Protein AF-A0A2H0PGR4-F1 (afdb_monomer)

Structure (mmCIF, N/CA/C/O backbone):
data_AF-A0A2H0PGR4-F1
#
_entry.id   AF-A0A2H0PGR4-F1
#
loop_
_atom_site.group_PDB
_atom_site.id
_atom_site.type_symbol
_atom_site.label_atom_id
_atom_site.label_alt_id
_atom_site.label_comp_id
_atom_site.label_asym_i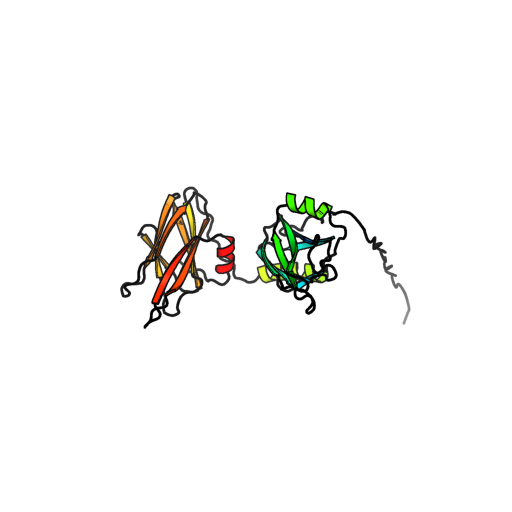d
_atom_site.label_entity_id
_atom_site.label_seq_id
_atom_site.pdbx_PDB_ins_code
_atom_site.Cartn_x
_atom_site.Cartn_y
_atom_site.Cartn_z
_atom_site.occupancy
_atom_site.B_iso_or_equiv
_atom_site.auth_seq_id
_atom_site.auth_comp_id
_atom_site.auth_asym_id
_atom_site.auth_atom_id
_atom_site.pdbx_PDB_model_num
ATOM 1 N N . MET A 1 1 ? -36.239 -48.715 -45.684 1.00 51.34 1 MET A N 1
ATOM 2 C CA . MET A 1 1 ? -35.123 -48.527 -46.642 1.00 51.34 1 MET A CA 1
ATOM 3 C C . MET A 1 1 ? -35.464 -47.393 -47.601 1.00 51.34 1 MET A C 1
ATOM 5 O O . MET A 1 1 ? -36.418 -47.550 -48.349 1.00 51.34 1 MET A O 1
ATOM 9 N N . LYS A 1 2 ? -34.740 -46.267 -47.496 1.00 42.44 2 LYS A N 1
ATOM 10 C CA . LYS A 1 2 ? -34.593 -45.096 -48.403 1.00 42.44 2 LYS A CA 1
ATOM 11 C C . LYS A 1 2 ? -33.856 -44.032 -47.545 1.00 42.44 2 LYS A C 1
ATOM 13 O O . LYS A 1 2 ? -34.367 -43.700 -46.487 1.00 42.44 2 LYS A O 1
ATOM 18 N N . SER A 1 3 ? -32.555 -43.760 -47.748 1.00 44.84 3 SER A N 1
ATOM 19 C CA . SER A 1 3 ? -32.015 -42.772 -48.715 1.00 44.84 3 SER A CA 1
ATOM 20 C C . SER A 1 3 ? -32.544 -41.363 -48.358 1.00 44.84 3 SER A C 1
ATOM 22 O O . SER A 1 3 ? -33.755 -41.206 -48.373 1.00 44.84 3 SER A O 1
ATOM 24 N N . GLN A 1 4 ? -31.798 -40.298 -48.024 1.00 52.00 4 GLN A N 1
ATOM 25 C CA . GLN A 1 4 ? -30.467 -39.857 -48.454 1.00 52.00 4 GLN A CA 1
ATOM 26 C C . GLN A 1 4 ? -30.113 -38.508 -47.733 1.00 52.00 4 GLN A C 1
ATOM 28 O O . GLN A 1 4 ? -31.023 -37.763 -47.396 1.00 52.00 4 GLN A O 1
ATOM 33 N N . ILE A 1 5 ? -28.862 -38.254 -47.307 1.00 48.78 5 ILE A N 1
ATOM 34 C CA . ILE A 1 5 ? -27.850 -37.357 -47.939 1.00 48.78 5 ILE A CA 1
ATOM 35 C C . ILE A 1 5 ? -27.949 -35.837 -47.608 1.00 48.78 5 ILE A C 1
ATOM 37 O O . ILE A 1 5 ? -28.905 -35.170 -47.977 1.00 48.78 5 ILE A O 1
ATOM 41 N N . ILE A 1 6 ? -26.843 -35.315 -47.030 1.00 51.34 6 ILE A N 1
ATOM 42 C CA . ILE A 1 6 ? -26.256 -33.949 -47.159 1.00 51.34 6 ILE A CA 1
ATOM 43 C C . ILE A 1 6 ? -27.014 -32.812 -46.418 1.00 51.34 6 ILE A C 1
ATOM 45 O O . ILE A 1 6 ? -28.193 -32.587 -46.635 1.00 51.34 6 ILE A O 1
ATOM 49 N N . ARG A 1 7 ? -26.397 -32.042 -45.501 1.00 53.53 7 ARG A N 1
ATOM 50 C CA . ARG A 1 7 ? -25.458 -30.931 -45.782 1.00 53.53 7 ARG A CA 1
ATOM 51 C C . ARG A 1 7 ? -24.475 -30.690 -44.625 1.00 53.53 7 ARG A C 1
ATOM 53 O O . ARG A 1 7 ? -24.849 -30.177 -43.577 1.00 53.53 7 ARG A O 1
ATOM 60 N N . PHE A 1 8 ? -23.200 -30.985 -44.877 1.00 50.41 8 PHE A N 1
ATOM 61 C CA . PHE A 1 8 ? -22.068 -30.350 -44.203 1.00 50.41 8 PHE A CA 1
ATOM 62 C C . PHE A 1 8 ? -22.097 -28.854 -44.541 1.00 50.41 8 PHE A C 1
ATOM 64 O O . PHE A 1 8 ? -21.802 -28.468 -45.672 1.00 50.41 8 PHE A O 1
ATOM 71 N N . VAL A 1 9 ? -22.483 -28.010 -43.585 1.00 55.72 9 VAL A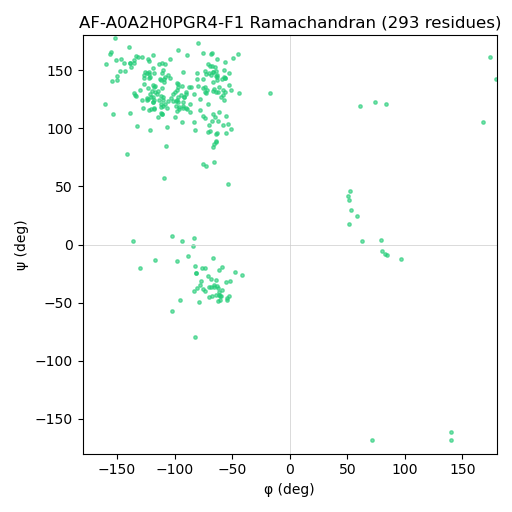 N 1
ATOM 72 C CA . VAL A 1 9 ? -22.293 -26.564 -43.707 1.00 55.72 9 VAL A CA 1
ATOM 73 C C . VAL A 1 9 ? -20.865 -26.259 -43.278 1.00 55.72 9 VAL A C 1
ATOM 75 O O . VAL A 1 9 ? -20.508 -26.316 -42.105 1.00 55.72 9 VAL A O 1
ATOM 78 N N . PHE A 1 10 ? -20.055 -25.987 -44.294 1.00 44.59 10 PHE A N 1
ATOM 79 C CA . PHE A 1 10 ? -18.746 -25.355 -44.240 1.00 44.59 10 PHE A CA 1
ATOM 80 C C . PHE A 1 10 ? -18.850 -24.052 -43.425 1.00 44.59 10 PHE A C 1
ATOM 82 O O . PHE A 1 10 ? -19.301 -23.028 -43.935 1.00 44.59 10 PHE A O 1
ATOM 89 N N . VAL A 1 11 ? -18.460 -24.071 -42.149 1.00 56.66 11 VAL A N 1
ATOM 90 C CA . VAL A 1 11 ? -18.204 -22.832 -41.406 1.00 56.66 11 VAL A CA 1
ATOM 91 C C . VAL A 1 11 ? -16.796 -22.397 -41.782 1.00 56.66 11 VAL A C 1
ATOM 93 O O . VAL A 1 11 ? -15.802 -22.945 -41.308 1.00 56.66 11 VAL A O 1
ATOM 96 N N . ALA A 1 12 ? -16.737 -21.461 -42.727 1.00 49.56 12 ALA A N 1
ATOM 97 C CA . ALA A 1 12 ? -15.523 -20.798 -43.157 1.00 49.56 12 ALA A CA 1
ATOM 98 C C . ALA A 1 12 ? -14.829 -20.171 -41.941 1.00 49.56 12 ALA A C 1
ATOM 100 O O . ALA A 1 12 ? -15.314 -19.211 -41.342 1.00 49.56 12 ALA A O 1
ATOM 101 N N . VAL A 1 13 ? -13.684 -20.746 -41.581 1.00 48.16 13 VAL A N 1
ATOM 102 C CA . VAL A 1 13 ? -12.736 -20.197 -40.617 1.00 48.16 13 VAL A CA 1
ATOM 103 C C . VAL A 1 13 ? -12.199 -18.898 -41.215 1.00 48.16 13 VAL A C 1
ATOM 105 O O . VAL A 1 13 ? -11.287 -18.905 -42.041 1.00 48.16 13 VAL A O 1
ATOM 108 N N . MET A 1 14 ? -12.808 -17.774 -40.832 1.00 48.38 14 MET A N 1
ATOM 109 C CA . MET A 1 14 ? -12.260 -16.440 -41.052 1.00 48.38 14 MET A CA 1
ATOM 110 C C . MET A 1 14 ? -10.987 -16.320 -40.207 1.00 48.38 14 MET A C 1
ATOM 112 O O . MET A 1 14 ? -11.001 -15.874 -39.061 1.00 48.38 14 MET A O 1
ATOM 116 N N . ALA A 1 15 ? -9.869 -16.764 -40.775 1.00 50.69 15 ALA A N 1
ATOM 117 C CA . ALA A 1 15 ? -8.542 -16.402 -40.315 1.00 50.69 15 ALA A CA 1
ATOM 118 C C . ALA A 1 15 ? -8.359 -14.901 -40.578 1.00 50.69 15 ALA A C 1
ATOM 120 O O . ALA A 1 15 ? -7.843 -14.488 -41.616 1.00 50.69 15 ALA A O 1
ATOM 121 N N . ALA A 1 16 ? -8.839 -14.075 -39.648 1.00 51.09 16 ALA A N 1
ATOM 122 C CA . ALA A 1 16 ? -8.458 -12.678 -39.564 1.00 51.09 16 ALA A CA 1
ATOM 123 C C . ALA A 1 16 ? -6.952 -12.641 -39.275 1.00 51.09 16 ALA A C 1
ATOM 125 O O . ALA A 1 16 ? -6.504 -12.804 -38.139 1.00 51.09 16 ALA A O 1
ATOM 126 N N . VAL A 1 17 ? -6.167 -12.498 -40.340 1.00 52.88 17 VAL A N 1
ATOM 127 C CA . VAL A 1 17 ? -4.745 -12.180 -40.284 1.00 52.88 17 VAL A CA 1
ATOM 128 C C . VAL A 1 17 ? -4.650 -10.785 -39.675 1.00 52.88 17 VAL A C 1
ATOM 130 O O . VAL A 1 17 ? -4.709 -9.788 -40.386 1.00 52.88 17 VAL A O 1
ATOM 133 N N . PHE A 1 18 ? -4.574 -10.699 -38.347 1.00 54.44 18 PHE A N 1
ATOM 134 C CA . PHE A 1 18 ? -4.186 -9.465 -37.676 1.00 54.44 18 PHE A CA 1
ATOM 135 C C . PHE A 1 18 ? -2.719 -9.211 -38.040 1.00 54.44 18 PHE A C 1
ATOM 137 O O . PHE A 1 18 ? -1.861 -10.005 -37.637 1.00 54.44 18 PHE A O 1
ATOM 144 N N . PRO A 1 19 ? -2.389 -8.162 -38.816 1.00 51.56 19 PRO A N 1
ATOM 145 C CA . PRO A 1 19 ? -1.000 -7.813 -39.037 1.00 51.56 19 PRO A CA 1
ATOM 146 C C . PRO A 1 19 ? -0.386 -7.475 -37.677 1.00 51.56 19 PRO A C 1
ATOM 148 O O . PRO A 1 19 ? -0.767 -6.499 -37.030 1.00 51.56 19 PRO A O 1
ATOM 151 N N . LEU A 1 20 ? 0.567 -8.301 -37.238 1.00 47.50 20 LEU A N 1
ATOM 152 C CA . LEU A 1 20 ? 1.501 -8.004 -36.154 1.00 47.50 20 LEU A CA 1
ATOM 153 C C . LEU A 1 20 ? 2.407 -6.859 -36.623 1.00 47.50 20 LEU A C 1
ATOM 155 O O . LEU A 1 20 ? 3.577 -7.046 -36.948 1.00 47.50 20 LEU A O 1
ATOM 159 N N . CYS A 1 21 ? 1.836 -5.661 -36.725 1.00 52.44 21 CYS A N 1
ATOM 160 C CA . CYS A 1 21 ? 2.585 -4.449 -36.973 1.00 52.44 21 CYS A CA 1
ATOM 161 C C . CYS A 1 21 ? 3.395 -4.197 -35.702 1.00 52.44 21 CYS A C 1
ATOM 163 O O . CYS A 1 21 ? 2.868 -3.705 -34.705 1.00 52.44 21 CYS A O 1
ATOM 165 N N . ALA A 1 22 ? 4.663 -4.614 -35.707 1.00 47.75 22 ALA A N 1
ATOM 166 C CA . ALA A 1 22 ? 5.615 -4.278 -34.663 1.00 47.75 22 ALA A CA 1
ATOM 167 C C . ALA A 1 22 ? 5.822 -2.758 -34.698 1.00 47.75 22 ALA A C 1
ATOM 169 O O . ALA A 1 22 ? 6.663 -2.238 -35.429 1.00 47.75 22 ALA A O 1
ATOM 170 N N . TYR A 1 23 ? 4.972 -2.041 -33.969 1.00 53.16 23 TYR A N 1
ATOM 171 C CA . TYR A 1 23 ? 4.973 -0.591 -33.912 1.00 53.16 23 TYR A CA 1
ATOM 172 C C . TYR A 1 23 ? 6.215 -0.157 -33.125 1.00 53.16 23 TYR A C 1
ATOM 174 O O . TYR A 1 23 ? 6.241 -0.177 -31.896 1.00 53.16 23 TYR A O 1
ATOM 182 N N . ALA A 1 24 ? 7.282 0.194 -33.841 1.00 53.62 24 ALA A N 1
ATOM 183 C CA . ALA A 1 24 ? 8.430 0.901 -33.285 1.00 53.62 24 ALA A CA 1
ATOM 184 C C . ALA A 1 24 ? 8.029 2.372 -33.082 1.00 53.62 24 ALA A C 1
ATOM 186 O O . ALA A 1 24 ? 8.419 3.248 -33.849 1.00 53.62 24 ALA A O 1
ATOM 187 N N . GLY A 1 25 ? 7.139 2.616 -32.120 1.00 60.78 25 GLY A N 1
ATOM 188 C CA . GLY A 1 25 ? 6.516 3.915 -31.895 1.00 60.78 25 GLY A CA 1
ATOM 189 C C . GLY A 1 25 ? 6.925 4.553 -30.579 1.00 60.78 25 GLY A C 1
ATOM 190 O O . GLY A 1 25 ? 7.281 3.876 -29.614 1.00 60.78 25 GLY A O 1
ATOM 191 N N . SER A 1 26 ? 6.826 5.879 -30.560 1.00 80.69 26 SER A N 1
ATOM 192 C CA . SER A 1 26 ? 6.678 6.687 -29.351 1.00 80.69 26 SER A CA 1
ATOM 193 C C . SER A 1 26 ? 5.636 6.096 -28.396 1.00 80.69 26 SER A C 1
ATOM 195 O O . SER A 1 26 ? 4.810 5.277 -28.798 1.00 80.69 26 SER A O 1
ATOM 197 N N . PHE A 1 27 ? 5.652 6.544 -27.140 1.00 93.38 27 PHE A N 1
ATOM 198 C CA . PHE A 1 27 ? 4.620 6.195 -26.167 1.00 93.38 27 PHE A CA 1
ATOM 199 C C . PHE A 1 27 ? 3.208 6.295 -26.765 1.00 93.38 27 PHE A C 1
ATOM 201 O O . PHE A 1 27 ? 2.850 7.294 -27.390 1.00 93.38 27 PHE A O 1
ATOM 208 N N . GLN A 1 28 ? 2.440 5.229 -26.570 1.00 92.25 28 GLN A N 1
ATOM 209 C CA . GLN A 1 28 ? 1.020 5.134 -26.873 1.00 92.25 28 GLN A CA 1
ATOM 210 C C . GLN A 1 28 ? 0.267 4.900 -25.573 1.00 92.25 28 GLN A C 1
ATOM 212 O O . GLN A 1 28 ? 0.624 3.998 -24.802 1.00 92.25 28 GLN A O 1
ATOM 217 N N . GLU A 1 29 ? -0.778 5.694 -25.373 1.00 93.69 29 GLU A N 1
ATOM 218 C CA . GLU A 1 29 ? -1.715 5.508 -24.277 1.00 93.69 29 GLU A CA 1
ATOM 219 C C . GLU A 1 29 ? -2.402 4.146 -24.403 1.00 93.69 29 GLU A C 1
ATOM 221 O O . GLU A 1 29 ? -2.795 3.700 -25.485 1.00 93.69 29 GLU A O 1
ATOM 226 N N . ALA A 1 30 ? -2.493 3.453 -23.276 1.00 93.44 30 ALA A N 1
ATOM 227 C CA . ALA A 1 30 ? -3.255 2.234 -23.140 1.00 93.44 30 ALA A CA 1
ATOM 228 C C . ALA A 1 30 ? -4.758 2.531 -23.268 1.00 93.44 30 ALA A C 1
ATOM 230 O O . ALA A 1 30 ? -5.204 3.627 -22.921 1.00 93.44 30 ALA A O 1
ATOM 231 N N . PRO A 1 31 ? -5.562 1.544 -23.695 1.00 91.44 31 PRO A N 1
ATOM 232 C CA . PRO A 1 31 ? -7.010 1.652 -23.624 1.00 91.44 31 PRO A CA 1
ATOM 233 C C . PRO A 1 31 ? -7.475 1.910 -22.181 1.00 91.44 31 PRO A C 1
ATOM 235 O O . PRO A 1 31 ? -6.825 1.431 -21.239 1.00 91.44 31 PRO A O 1
ATOM 238 N N . PRO A 1 32 ? -8.608 2.609 -21.993 1.00 87.06 32 PRO A N 1
ATOM 239 C CA . PRO A 1 32 ? -9.166 2.836 -20.665 1.00 87.06 32 PRO A CA 1
ATOM 240 C C . PRO A 1 32 ? -9.423 1.500 -19.944 1.00 87.06 32 PRO A C 1
ATOM 242 O O . PRO A 1 32 ? -9.771 0.513 -20.604 1.00 87.06 32 PRO A O 1
ATOM 245 N N . PRO A 1 33 ? -9.225 1.437 -18.614 1.00 89.44 33 PRO A N 1
ATOM 246 C CA . PRO A 1 33 ? -9.489 0.225 -17.852 1.00 89.44 33 PRO A CA 1
ATOM 247 C C . PRO A 1 33 ? -10.986 -0.123 -17.861 1.00 89.44 33 PRO A C 1
ATOM 249 O O . PRO A 1 33 ? -11.824 0.774 -17.980 1.00 89.44 33 PRO A O 1
ATOM 252 N N . PRO A 1 34 ? -11.342 -1.413 -17.715 1.00 86.31 34 PRO A N 1
ATOM 253 C CA . PRO A 1 34 ? -12.708 -1.816 -17.391 1.00 86.31 34 PRO A CA 1
ATOM 254 C C . PRO A 1 34 ? -13.202 -1.146 -16.101 1.00 86.31 34 PRO A C 1
ATOM 256 O O . PRO A 1 34 ? -12.401 -0.766 -15.247 1.00 86.31 34 PRO A O 1
ATOM 259 N N . GLU A 1 35 ? -14.521 -1.037 -15.939 1.00 82.62 35 GLU A N 1
ATOM 260 C CA . GLU A 1 35 ? -15.120 -0.421 -14.752 1.00 82.62 35 GLU A CA 1
ATOM 261 C C . GLU A 1 35 ? -14.648 -1.106 -13.460 1.00 82.62 35 GLU A C 1
ATOM 263 O O . GLU A 1 35 ? -14.642 -2.334 -13.353 1.00 82.62 35 GLU A O 1
ATOM 268 N N . GLY A 1 36 ? -14.215 -0.298 -12.489 1.00 80.38 36 GLY A N 1
ATOM 269 C CA . GLY A 1 36 ? -13.723 -0.776 -11.197 1.00 80.38 36 GLY A CA 1
ATOM 270 C C . GLY A 1 36 ? -12.250 -1.184 -11.197 1.00 80.38 36 GLY A C 1
ATOM 271 O O . GLY A 1 36 ? -11.696 -1.378 -10.121 1.00 80.38 36 GLY A O 1
ATOM 272 N N . TYR A 1 37 ? -11.591 -1.250 -12.355 1.00 90.00 37 TYR A N 1
ATOM 273 C CA . TYR A 1 37 ? -10.157 -1.508 -12.461 1.00 90.00 37 TYR A CA 1
ATOM 274 C C . TYR A 1 37 ? -9.365 -0.211 -12.605 1.00 90.00 37 TYR A C 1
ATOM 276 O O . TYR A 1 37 ? -9.895 0.863 -12.897 1.00 90.00 37 TYR A O 1
ATOM 284 N N . SER A 1 38 ? -8.058 -0.336 -12.436 1.00 93.81 38 SER A N 1
ATOM 285 C CA . SER A 1 38 ? -7.116 0.768 -12.542 1.00 93.81 38 SER A CA 1
ATOM 286 C C . SER A 1 38 ? -6.019 0.413 -13.519 1.00 93.81 38 SER A C 1
ATOM 288 O O . SER A 1 38 ? -5.609 -0.743 -13.639 1.00 93.81 38 SER A O 1
ATOM 290 N N . LEU A 1 39 ? -5.547 1.418 -14.243 1.00 95.56 39 LEU A N 1
ATOM 291 C CA . LEU A 1 39 ? -4.509 1.261 -15.250 1.00 95.56 39 LEU A CA 1
ATOM 292 C C . LEU A 1 39 ? -3.147 1.529 -14.618 1.00 95.56 39 LEU A C 1
ATOM 294 O O . LEU A 1 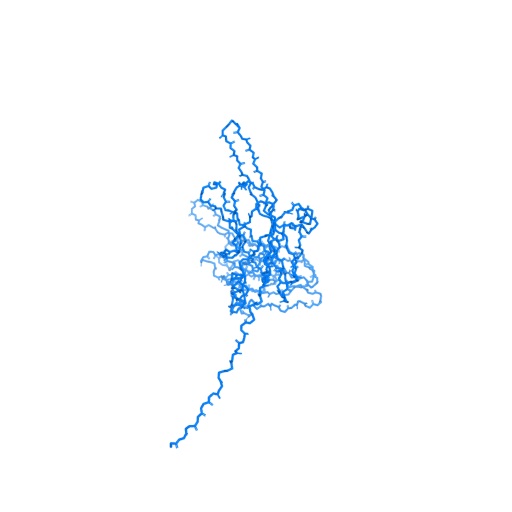39 ? -2.901 2.615 -14.102 1.00 95.56 39 LEU A O 1
ATOM 298 N N . VAL A 1 40 ? -2.241 0.558 -14.695 1.00 97.25 40 VAL A N 1
ATOM 299 C CA . VAL A 1 40 ? -0.877 0.706 -14.187 1.00 97.25 40 VAL A CA 1
ATOM 300 C C . VAL A 1 40 ? 0.098 0.711 -15.350 1.00 97.25 40 VAL A C 1
ATO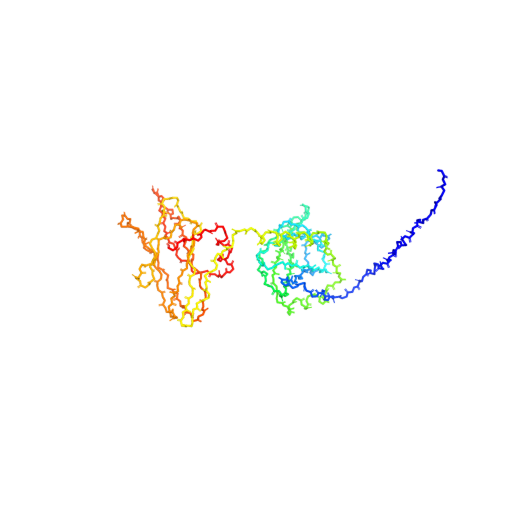M 302 O O . VAL A 1 40 ? 0.235 -0.283 -16.067 1.00 97.25 40 VAL A O 1
ATOM 305 N N . TYR A 1 41 ? 0.818 1.817 -15.512 1.00 97.81 41 TYR A N 1
ATOM 306 C CA . TYR A 1 41 ? 1.984 1.892 -16.380 1.00 97.81 41 TYR A CA 1
ATOM 307 C C . TYR A 1 41 ? 3.237 1.545 -15.593 1.00 97.81 41 TYR A C 1
ATOM 309 O O . TYR A 1 41 ? 3.510 2.124 -14.544 1.00 97.81 41 TYR A O 1
ATOM 317 N N . LEU A 1 42 ? 4.051 0.652 -16.143 1.00 97.62 42 LEU A N 1
ATOM 318 C CA . LEU A 1 42 ? 5.360 0.323 -15.604 1.00 97.62 42 LEU A CA 1
ATOM 319 C C . LEU A 1 42 ? 6.419 0.555 -16.674 1.00 97.62 42 LEU A C 1
ATOM 321 O O . LEU A 1 42 ? 6.350 -0.012 -17.767 1.00 97.62 42 LEU A O 1
ATOM 325 N N . TYR A 1 43 ? 7.425 1.365 -16.362 1.00 97.81 43 TYR A N 1
ATOM 326 C CA . TYR A 1 43 ? 8.431 1.742 -17.348 1.00 97.81 43 TYR A CA 1
ATOM 327 C C . TYR A 1 43 ? 9.853 1.754 -16.796 1.00 97.81 43 TYR A C 1
ATOM 329 O O . TYR A 1 43 ? 10.103 1.873 -15.595 1.00 97.81 43 TYR A O 1
ATOM 337 N N . ARG A 1 44 ? 10.806 1.599 -17.719 1.00 96.25 44 ARG A N 1
ATOM 338 C CA . ARG A 1 44 ? 12.241 1.529 -17.449 1.00 96.25 44 ARG A CA 1
ATOM 339 C C . ARG A 1 44 ? 12.988 2.328 -18.505 1.00 96.25 44 ARG A C 1
ATOM 341 O O . ARG A 1 44 ? 13.042 1.932 -19.669 1.00 96.25 44 ARG A O 1
ATOM 348 N N . ILE A 1 45 ? 13.607 3.431 -18.090 1.00 94.19 45 ILE A N 1
ATOM 349 C CA . ILE A 1 45 ? 14.391 4.284 -18.993 1.00 94.19 45 ILE A CA 1
ATOM 350 C C . ILE A 1 45 ? 15.794 3.702 -19.169 1.00 94.19 45 ILE A C 1
ATOM 352 O O . ILE A 1 45 ? 16.066 3.004 -20.144 1.00 94.19 45 ILE A O 1
ATOM 356 N N . LYS A 1 46 ? 16.689 3.917 -18.204 1.00 92.44 46 LYS A N 1
ATOM 357 C CA . LYS A 1 46 ? 18.089 3.494 -18.310 1.00 92.44 46 LYS A CA 1
ATOM 358 C C . LYS A 1 46 ? 18.597 2.971 -16.973 1.00 92.44 46 LYS A C 1
ATOM 360 O O . LYS A 1 46 ? 19.329 3.653 -16.270 1.00 92.44 46 LYS A O 1
ATOM 365 N N . VAL A 1 47 ? 18.220 1.736 -16.657 1.00 91.25 47 VAL A N 1
ATOM 366 C CA . VAL A 1 47 ? 18.590 1.073 -15.400 1.00 91.25 47 VAL A CA 1
ATOM 367 C C . VAL A 1 47 ? 19.593 -0.047 -15.690 1.00 91.25 47 VAL A C 1
ATOM 369 O O . VAL A 1 47 ? 19.323 -0.874 -16.566 1.00 91.25 47 VAL A O 1
ATOM 372 N N . PRO A 1 48 ? 20.758 -0.099 -15.030 1.00 89.88 48 PRO A N 1
ATOM 373 C CA . PRO A 1 48 ? 21.663 -1.247 -15.103 1.00 89.88 48 PRO A CA 1
ATOM 374 C C . PRO A 1 48 ? 21.053 -2.502 -14.443 1.00 89.88 48 PRO A C 1
ATOM 376 O O . PRO A 1 48 ? 20.319 -2.358 -13.468 1.00 89.88 48 PRO A O 1
ATOM 379 N N . PRO A 1 49 ? 21.362 -3.721 -14.925 1.00 90.94 49 PRO A N 1
ATOM 380 C CA . PRO A 1 49 ? 22.155 -4.058 -16.110 1.00 90.94 49 PRO A CA 1
ATOM 381 C C . PRO A 1 49 ? 21.381 -3.838 -17.413 1.00 90.94 49 PRO A C 1
ATOM 383 O O . PRO A 1 49 ? 20.239 -4.269 -17.569 1.00 90.94 49 PRO A O 1
ATOM 386 N N . SER A 1 50 ? 22.018 -3.207 -18.399 1.00 89.31 50 SER A N 1
ATOM 387 C CA . SER A 1 50 ? 21.341 -2.809 -19.638 1.00 89.31 50 SER A CA 1
ATOM 388 C C . SER A 1 50 ? 20.959 -3.957 -20.568 1.00 89.31 50 SER A C 1
ATOM 390 O O . SER A 1 50 ? 19.992 -3.826 -21.316 1.00 89.31 50 SER A O 1
ATOM 392 N N . MET A 1 51 ? 21.690 -5.068 -20.501 1.00 89.88 51 MET A N 1
ATOM 393 C CA . MET A 1 51 ? 21.495 -6.235 -21.366 1.00 89.88 51 MET A CA 1
ATOM 394 C C . MET A 1 51 ? 20.475 -7.240 -20.822 1.00 89.88 51 MET A C 1
ATOM 396 O O . MET A 1 51 ? 20.080 -8.154 -21.539 1.00 89.88 51 MET A O 1
ATOM 400 N N . GLN A 1 52 ? 20.030 -7.087 -19.572 1.00 92.69 52 GLN A N 1
ATOM 401 C CA . GLN A 1 52 ? 19.055 -7.993 -18.968 1.00 92.69 52 GLN A CA 1
ATOM 402 C C . GLN A 1 52 ? 17.729 -7.276 -18.725 1.00 92.69 52 GLN A C 1
ATOM 404 O O . GLN A 1 52 ? 17.696 -6.101 -18.355 1.00 92.69 52 GLN A O 1
ATOM 409 N N . ALA A 1 53 ? 16.626 -7.992 -18.927 1.00 95.50 53 ALA A N 1
ATOM 410 C CA . ALA A 1 53 ? 15.277 -7.532 -18.621 1.00 95.50 53 ALA A CA 1
ATOM 411 C C . ALA A 1 53 ? 14.772 -8.265 -17.369 1.00 95.50 53 ALA A C 1
ATOM 413 O O . ALA A 1 53 ? 14.655 -9.494 -17.428 1.00 95.50 53 ALA A O 1
ATOM 414 N N . PRO A 1 54 ? 14.479 -7.565 -16.256 1.00 96.50 54 PRO A N 1
ATOM 415 C CA . PRO A 1 54 ? 13.848 -8.200 -15.115 1.00 96.50 54 PRO A CA 1
ATOM 416 C C . PRO A 1 54 ? 12.465 -8.703 -15.514 1.00 96.50 54 PRO A C 1
ATOM 418 O O . PRO A 1 54 ? 11.758 -8.085 -16.322 1.00 96.50 54 PRO A O 1
ATOM 421 N N . LYS A 1 55 ? 12.080 -9.831 -14.923 1.00 97.12 55 LYS A N 1
ATOM 422 C CA . LYS A 1 55 ? 10.679 -10.235 -14.883 1.00 97.12 55 LYS A CA 1
ATOM 423 C C . LYS A 1 55 ? 9.977 -9.335 -13.879 1.00 97.12 55 LYS A C 1
ATOM 425 O O . LYS A 1 55 ? 10.502 -9.093 -12.794 1.00 97.12 55 LYS A O 1
ATOM 430 N N . ILE A 1 56 ? 8.811 -8.853 -14.257 1.00 97.00 56 ILE A N 1
ATOM 431 C CA . ILE A 1 56 ? 7.924 -8.105 -13.383 1.00 97.00 56 ILE A CA 1
ATOM 432 C C . ILE A 1 56 ? 6.879 -9.084 -12.885 1.00 97.00 56 ILE A C 1
ATOM 434 O O . ILE A 1 56 ? 6.226 -9.746 -13.695 1.00 97.00 56 ILE A O 1
ATOM 438 N N . LEU A 1 57 ? 6.780 -9.191 -11.568 1.00 96.50 57 LEU A N 1
ATOM 439 C CA . LEU A 1 57 ? 5.808 -10.014 -10.885 1.00 96.50 57 LEU A CA 1
ATOM 440 C C . LEU A 1 57 ? 4.821 -9.097 -10.176 1.00 96.50 57 LEU A C 1
ATOM 442 O O . LEU A 1 57 ? 5.247 -8.141 -9.528 1.00 96.50 57 LEU A O 1
ATOM 446 N N . VAL A 1 58 ? 3.536 -9.397 -10.295 1.00 95.88 58 VAL A N 1
ATOM 447 C CA . VAL A 1 58 ? 2.475 -8.750 -9.526 1.00 95.88 58 VAL A CA 1
ATOM 448 C C . VAL A 1 58 ? 1.799 -9.834 -8.707 1.00 95.88 58 VAL A C 1
ATOM 450 O O . VAL A 1 58 ? 1.417 -10.860 -9.259 1.00 95.88 58 VAL A O 1
ATOM 453 N N . ASP A 1 59 ? 1.780 -9.659 -7.389 1.00 93.50 59 ASP A N 1
ATOM 454 C CA . ASP A 1 59 ? 1.236 -10.621 -6.420 1.00 93.50 59 ASP A CA 1
ATOM 455 C C . ASP A 1 59 ? 1.807 -12.046 -6.560 1.00 93.50 59 ASP A C 1
ATOM 457 O O . ASP A 1 59 ? 1.181 -13.043 -6.221 1.00 93.50 59 ASP A O 1
ATOM 461 N N . GLY A 1 60 ? 3.054 -12.137 -7.035 1.00 93.25 60 GLY A N 1
ATOM 462 C CA . GLY A 1 60 ? 3.770 -13.398 -7.253 1.00 93.25 60 GLY A CA 1
ATOM 463 C C . GLY A 1 60 ? 3.710 -13.934 -8.685 1.00 93.25 60 GLY A C 1
ATOM 464 O O . GLY A 1 60 ? 4.537 -14.779 -9.038 1.00 93.25 60 GLY A O 1
ATOM 465 N N . ASP A 1 61 ? 2.844 -13.389 -9.537 1.00 93.38 61 ASP A N 1
ATOM 466 C CA . ASP A 1 61 ? 2.649 -13.842 -10.913 1.00 93.38 61 ASP A CA 1
ATOM 467 C C . ASP A 1 61 ? 3.416 -12.992 -11.925 1.00 93.38 61 ASP A C 1
ATOM 469 O O . ASP A 1 61 ? 3.394 -11.764 -11.899 1.00 93.38 61 ASP A O 1
ATOM 473 N N . ALA A 1 62 ? 4.120 -13.643 -12.854 1.00 95.19 62 ALA A N 1
ATOM 474 C CA . ALA A 1 62 ? 4.934 -12.951 -13.849 1.00 95.19 62 ALA A CA 1
ATOM 475 C C . ALA A 1 62 ? 4.075 -12.364 -14.984 1.00 95.19 62 ALA A C 1
ATOM 477 O O . ALA A 1 62 ? 3.499 -13.107 -15.778 1.00 95.19 62 ALA A O 1
ATOM 478 N N . ILE A 1 63 ? 4.068 -11.035 -15.110 1.00 95.31 63 ILE A N 1
ATOM 479 C CA . ILE A 1 63 ? 3.244 -10.306 -16.091 1.00 95.31 63 ILE A CA 1
ATOM 480 C C . ILE A 1 63 ? 4.006 -9.986 -17.368 1.00 95.31 63 ILE A C 1
ATOM 482 O O . ILE A 1 63 ? 3.495 -10.162 -18.472 1.00 95.31 63 ILE A O 1
ATOM 486 N N . LEU A 1 64 ? 5.222 -9.452 -17.230 1.00 95.62 64 LEU A N 1
ATOM 487 C CA . LEU A 1 64 ? 6.003 -8.963 -18.364 1.00 95.62 64 LEU A CA 1
ATOM 488 C C . LEU A 1 64 ? 7.508 -8.971 -18.081 1.00 95.62 64 LEU A C 1
ATOM 490 O O . LEU A 1 64 ? 7.956 -9.105 -16.941 1.00 95.62 64 LEU A O 1
ATOM 494 N N . LYS A 1 65 ? 8.310 -8.827 -19.139 1.00 96.50 65 LYS A N 1
ATOM 495 C CA . LYS A 1 65 ? 9.773 -8.676 -19.065 1.00 96.50 65 LYS A CA 1
ATOM 496 C C . LYS A 1 65 ? 10.179 -7.292 -19.554 1.00 96.50 65 LYS A C 1
ATOM 498 O O . LYS A 1 65 ? 10.120 -7.023 -20.752 1.00 96.50 65 LYS A O 1
ATOM 503 N N . LEU A 1 66 ? 10.636 -6.429 -18.652 1.00 95.94 66 LEU A N 1
ATOM 504 C CA . LEU A 1 66 ? 10.808 -5.006 -18.951 1.00 95.94 66 LEU A CA 1
ATOM 505 C C . LEU A 1 66 ? 12.235 -4.673 -19.421 1.00 95.94 66 LEU A C 1
ATOM 507 O O . LEU A 1 66 ? 13.185 -4.636 -18.637 1.00 95.94 66 LEU A O 1
ATOM 511 N N . LYS A 1 67 ? 12.423 -4.419 -20.716 1.00 96.00 67 LYS A N 1
ATOM 512 C CA . LYS A 1 67 ? 13.732 -4.035 -21.284 1.00 96.00 67 LYS A CA 1
ATOM 513 C C . LYS A 1 67 ? 14.074 -2.573 -20.958 1.00 96.00 67 LYS A C 1
ATOM 515 O O . LYS A 1 67 ? 13.212 -1.796 -20.556 1.00 96.00 67 LYS A O 1
ATOM 520 N N . ASN A 1 68 ? 15.332 -2.171 -21.131 1.00 95.75 68 ASN A N 1
ATOM 521 C CA . ASN A 1 68 ? 15.675 -0.746 -21.070 1.00 95.75 68 ASN A CA 1
ATOM 522 C C . ASN A 1 68 ? 15.003 0.039 -22.207 1.00 95.75 68 ASN A C 1
ATOM 524 O O . ASN A 1 68 ? 14.816 -0.488 -23.305 1.00 95.75 68 ASN A O 1
ATOM 528 N N . ASN A 1 69 ? 14.692 1.307 -21.943 1.00 95.69 69 ASN A N 1
ATOM 529 C CA . ASN A 1 69 ? 13.918 2.205 -22.802 1.00 95.69 69 ASN A CA 1
ATOM 530 C C . ASN A 1 69 ? 12.595 1.581 -23.259 1.00 95.69 69 ASN A C 1
ATOM 532 O O . ASN A 1 69 ? 12.231 1.672 -24.438 1.00 95.69 69 ASN A O 1
ATOM 536 N N . SER A 1 70 ? 11.912 0.902 -22.339 1.00 96.06 70 SER A N 1
ATOM 537 C CA . SER A 1 70 ? 10.629 0.272 -22.619 1.00 96.06 70 SER A CA 1
ATOM 538 C C . SER A 1 70 ? 9.609 0.519 -21.521 1.00 96.06 70 SER A C 1
ATOM 540 O O . SER A 1 70 ? 9.964 0.841 -20.383 1.00 96.06 70 SER A O 1
ATOM 542 N N . TYR A 1 71 ? 8.345 0.375 -21.890 1.00 97.56 71 TYR A N 1
ATOM 543 C CA . TYR A 1 71 ? 7.211 0.449 -20.986 1.00 97.56 71 TYR A CA 1
ATOM 544 C C . TYR A 1 71 ? 6.242 -0.692 -21.273 1.00 97.56 71 TYR A C 1
ATOM 546 O O . TYR A 1 71 ? 6.213 -1.233 -22.378 1.00 97.56 71 TYR A O 1
ATOM 554 N N . GLY A 1 72 ? 5.452 -1.047 -20.276 1.00 96.25 72 GLY A N 1
ATOM 555 C CA . GLY A 1 72 ? 4.293 -1.910 -20.413 1.00 96.25 72 GLY A CA 1
ATOM 556 C C . GLY A 1 72 ? 3.164 -1.374 -19.546 1.00 96.25 72 GLY A C 1
ATOM 557 O O . GLY A 1 72 ? 3.365 -0.471 -18.730 1.00 96.25 72 GLY A O 1
ATOM 558 N N . TRP A 1 73 ? 1.979 -1.933 -19.731 1.00 96.81 73 TRP A N 1
ATOM 559 C CA . TRP A 1 73 ? 0.820 -1.608 -18.917 1.00 96.81 73 TRP A CA 1
ATOM 560 C C . TRP A 1 73 ? -0.035 -2.849 -18.680 1.00 96.81 73 TRP A C 1
ATOM 562 O O . TRP A 1 73 ? 0.038 -3.835 -19.426 1.00 96.81 73 TRP A O 1
ATOM 572 N N . PHE A 1 74 ? -0.804 -2.809 -17.603 1.00 95.75 74 PHE A N 1
ATOM 573 C CA . PHE A 1 74 ? -1.756 -3.841 -17.210 1.00 95.75 74 PHE A CA 1
ATOM 574 C C . PHE A 1 74 ? -2.835 -3.219 -16.317 1.00 95.75 74 PHE A C 1
ATOM 576 O O . PHE A 1 74 ? -2.671 -2.104 -15.818 1.00 95.75 74 PHE A O 1
ATOM 583 N N . TYR A 1 75 ? -3.943 -3.935 -16.146 1.00 94.69 75 TYR A N 1
ATOM 584 C CA . TYR A 1 75 ? -5.026 -3.528 -15.258 1.00 94.69 75 TYR A CA 1
ATOM 585 C C . TYR A 1 75 ? -4.899 -4.253 -13.925 1.00 94.69 75 TYR A C 1
ATOM 587 O O . TYR A 1 75 ? -4.594 -5.446 -13.914 1.00 94.69 75 TYR A O 1
ATOM 595 N N . LEU A 1 76 ? -5.138 -3.541 -12.828 1.00 93.62 76 LEU A N 1
ATOM 596 C CA . LEU A 1 76 ? -5.238 -4.114 -11.488 1.00 93.62 76 LEU A CA 1
ATOM 597 C C . LEU A 1 76 ? -6.591 -3.783 -10.872 1.00 93.62 76 LEU A C 1
ATOM 599 O O . LEU A 1 76 ? -7.174 -2.739 -11.166 1.00 93.62 76 LEU A O 1
ATOM 603 N N . ALA A 1 77 ? -7.079 -4.696 -10.039 1.00 89.25 77 ALA A N 1
ATOM 604 C CA . ALA A 1 77 ? -8.223 -4.433 -9.185 1.00 89.25 77 ALA A CA 1
ATOM 605 C C . ALA A 1 77 ? -7.847 -3.405 -8.095 1.00 89.25 77 ALA A C 1
ATOM 607 O O . ALA A 1 77 ? -6.663 -3.153 -7.863 1.00 89.25 77 ALA A O 1
ATOM 608 N N . PRO A 1 78 ? -8.827 -2.791 -7.418 1.00 85.81 78 PRO A N 1
ATOM 609 C CA . PRO A 1 78 ? -8.560 -1.936 -6.273 1.00 85.81 78 PRO A CA 1
ATOM 610 C C . PRO A 1 78 ? -8.013 -2.749 -5.099 1.00 85.81 78 PRO A C 1
ATOM 612 O O . PRO A 1 78 ? -8.515 -3.834 -4.807 1.00 85.81 78 PRO A O 1
ATOM 615 N N . GLY A 1 79 ? -7.028 -2.204 -4.387 1.00 83.75 79 GLY A N 1
ATOM 616 C CA . GLY A 1 79 ? -6.444 -2.849 -3.213 1.00 83.75 79 GLY A CA 1
ATOM 617 C C . GLY A 1 79 ? -4.930 -2.707 -3.114 1.00 83.75 79 GLY A C 1
ATOM 618 O O . GLY A 1 79 ? -4.298 -1.911 -3.810 1.00 83.75 79 GLY A O 1
ATOM 619 N N . SER A 1 80 ? -4.340 -3.478 -2.203 1.00 87.50 80 SER A N 1
ATOM 620 C CA . SER A 1 80 ? -2.899 -3.479 -1.959 1.00 87.50 80 SER A CA 1
ATOM 621 C C . SER A 1 80 ? -2.223 -4.564 -2.795 1.00 87.50 80 SER A C 1
ATOM 623 O O . SER A 1 80 ? -2.482 -5.746 -2.581 1.00 87.50 80 SER A O 1
ATOM 625 N N . HIS A 1 81 ? -1.334 -4.164 -3.705 1.00 93.94 81 HIS A N 1
ATOM 626 C CA . HIS A 1 81 ? -0.647 -5.075 -4.623 1.00 93.94 81 HIS A CA 1
ATOM 627 C C . HIS A 1 81 ? 0.865 -5.037 -4.419 1.00 93.94 81 HIS A C 1
ATOM 629 O O . HIS A 1 81 ? 1.458 -3.961 -4.272 1.00 93.94 81 HIS A O 1
ATOM 635 N N . SER A 1 82 ? 1.502 -6.210 -4.432 1.00 95.12 82 SER A N 1
ATOM 636 C CA . SER A 1 82 ? 2.962 -6.329 -4.400 1.00 95.12 82 SER A CA 1
ATOM 637 C C . SER A 1 82 ? 3.516 -6.404 -5.817 1.00 95.12 82 SER A C 1
ATOM 639 O O . SER A 1 82 ? 3.218 -7.328 -6.572 1.00 95.12 82 SER A O 1
ATOM 641 N N . ILE A 1 83 ? 4.360 -5.438 -6.177 1.00 96.88 83 ILE A N 1
ATOM 642 C CA . ILE A 1 83 ? 5.024 -5.375 -7.477 1.00 96.88 83 ILE A CA 1
ATOM 643 C C . ILE A 1 83 ? 6.507 -5.622 -7.265 1.00 96.88 83 ILE A C 1
ATOM 645 O O . ILE A 1 83 ? 7.228 -4.813 -6.672 1.00 96.88 83 ILE A O 1
ATOM 649 N N . LYS A 1 84 ? 6.968 -6.759 -7.781 1.00 97.00 84 LYS A N 1
ATOM 650 C CA . LYS A 1 84 ? 8.321 -7.259 -7.584 1.00 97.00 84 LYS A CA 1
ATOM 651 C C . LYS A 1 84 ? 9.087 -7.344 -8.893 1.00 97.00 84 LYS A C 1
ATOM 653 O O . LYS A 1 84 ? 8.601 -7.837 -9.907 1.00 97.00 84 LYS A O 1
ATOM 658 N N . THR A 1 85 ? 10.334 -6.902 -8.861 1.00 96.88 85 THR A N 1
ATOM 659 C CA . THR A 1 85 ? 11.298 -7.143 -9.934 1.00 96.88 85 THR A CA 1
ATOM 660 C C . THR A 1 85 ? 12.110 -8.378 -9.591 1.00 96.88 85 THR A C 1
ATOM 662 O O . THR A 1 85 ? 12.653 -8.476 -8.493 1.00 96.88 85 THR A O 1
ATOM 665 N N . LYS A 1 86 ? 12.186 -9.322 -10.530 1.00 96.44 86 LYS A N 1
ATOM 666 C CA . LYS A 1 86 ? 13.025 -10.511 -10.414 1.00 96.44 86 LYS A CA 1
ATOM 667 C C . LYS A 1 86 ? 14.062 -10.532 -11.513 1.00 96.44 86 LYS A C 1
ATOM 669 O O . LYS A 1 86 ? 13.726 -10.626 -12.702 1.00 96.44 86 LYS A O 1
ATOM 674 N N . TRP A 1 87 ? 15.321 -10.460 -11.115 1.00 94.69 87 TRP A N 1
ATOM 675 C CA . TRP A 1 87 ? 16.434 -10.509 -12.051 1.00 94.69 87 TRP A CA 1
ATOM 676 C C . TRP A 1 87 ? 16.897 -11.948 -12.295 1.00 94.69 87 TRP A C 1
ATOM 678 O O . TRP A 1 87 ? 16.544 -12.881 -11.573 1.00 94.69 87 TRP A O 1
ATOM 688 N N . GLY A 1 88 ? 17.654 -12.154 -13.375 1.00 92.00 88 GLY A N 1
ATOM 689 C CA . GLY A 1 88 ? 18.345 -13.426 -13.573 1.00 92.00 88 GLY A CA 1
ATOM 690 C C . GLY A 1 88 ? 19.418 -13.608 -12.502 1.00 92.00 88 GLY A C 1
ATOM 691 O O . GLY A 1 88 ? 20.025 -12.632 -12.084 1.00 92.00 88 GLY A O 1
ATOM 692 N N . PHE A 1 89 ? 19.692 -14.850 -12.097 1.00 87.94 89 PHE A N 1
ATOM 693 C CA . PHE A 1 89 ? 20.685 -15.166 -11.058 1.00 87.94 89 PHE A CA 1
ATOM 694 C C . PHE A 1 89 ? 22.069 -14.527 -11.305 1.00 87.94 89 PHE A C 1
ATOM 696 O O . PHE A 1 89 ? 22.744 -14.131 -10.366 1.00 87.94 89 PHE A O 1
ATOM 703 N N . MET A 1 90 ? 22.454 -14.356 -12.574 1.00 86.69 90 MET A N 1
ATOM 704 C CA . MET A 1 90 ? 23.735 -13.764 -12.987 1.00 86.69 90 MET A CA 1
ATOM 705 C C . MET A 1 90 ? 23.742 -12.221 -13.010 1.00 86.69 90 MET A C 1
ATOM 707 O O . MET A 1 90 ? 24.674 -11.631 -13.546 1.00 86.69 90 MET A O 1
ATOM 711 N N . SER A 1 91 ? 22.681 -11.541 -12.562 1.00 86.31 91 SER A N 1
ATOM 712 C CA . SER A 1 91 ? 22.598 -10.072 -12.620 1.00 86.31 91 SER A CA 1
ATOM 713 C C . SER A 1 91 ? 23.337 -9.372 -11.481 1.00 86.31 91 SER A C 1
ATOM 715 O O . SER A 1 91 ? 23.651 -8.193 -11.620 1.00 86.31 91 SER A O 1
ATOM 717 N N . GLU A 1 92 ? 23.521 -10.063 -10.349 1.00 87.56 92 GLU A N 1
ATOM 718 C CA . GLU A 1 92 ? 23.951 -9.488 -9.063 1.00 87.56 92 GLU A CA 1
ATOM 719 C C . GLU A 1 92 ? 23.113 -8.273 -8.603 1.00 87.56 92 GLU A C 1
ATOM 721 O O . GLU A 1 92 ? 23.517 -7.512 -7.725 1.00 87.56 92 GLU A O 1
ATOM 726 N N . VAL A 1 93 ? 21.919 -8.083 -9.176 1.00 89.38 93 VAL A N 1
ATOM 727 C CA . VAL A 1 93 ? 20.973 -7.037 -8.780 1.00 89.38 93 VAL A CA 1
ATOM 728 C C . VAL A 1 93 ? 19.948 -7.640 -7.831 1.00 89.38 93 VAL A C 1
ATOM 730 O O . VAL A 1 93 ? 19.317 -8.636 -8.193 1.00 89.38 93 VAL A O 1
ATOM 733 N N . PRO A 1 94 ? 19.746 -7.048 -6.640 1.00 90.12 94 PRO A N 1
ATOM 734 C CA . PRO A 1 94 ? 18.735 -7.528 -5.717 1.00 90.12 94 PRO A CA 1
ATOM 735 C C . PRO A 1 94 ? 17.337 -7.388 -6.323 1.00 90.12 94 PRO A C 1
ATOM 737 O O . PRO A 1 94 ? 17.027 -6.413 -7.014 1.00 90.12 94 PRO A O 1
ATOM 740 N N . ASP A 1 95 ? 16.481 -8.356 -6.016 1.00 94.31 95 ASP A N 1
ATOM 741 C CA . ASP A 1 95 ? 15.055 -8.244 -6.285 1.00 94.31 95 ASP A CA 1
ATOM 742 C C . ASP A 1 95 ? 14.485 -7.073 -5.473 1.00 94.31 95 ASP A C 1
ATOM 744 O O . ASP A 1 95 ? 14.731 -6.950 -4.271 1.00 94.31 95 ASP A O 1
ATOM 748 N N . LEU A 1 96 ? 13.720 -6.208 -6.132 1.00 94.81 96 LEU A N 1
ATOM 749 C CA . LEU A 1 96 ? 13.028 -5.092 -5.487 1.00 94.81 96 LEU A CA 1
ATOM 750 C C . LEU A 1 96 ? 11.548 -5.387 -5.385 1.00 94.81 96 LEU A C 1
ATOM 752 O O . LEU A 1 96 ? 10.988 -5.952 -6.319 1.00 94.81 96 LEU A O 1
ATOM 756 N N . GLU A 1 97 ? 10.916 -4.921 -4.319 1.00 95.31 97 GLU A N 1
ATOM 757 C CA . GLU A 1 97 ? 9.486 -5.071 -4.086 1.00 95.31 97 GLU A CA 1
ATOM 758 C C . GLU A 1 97 ? 8.914 -3.742 -3.594 1.00 95.31 97 GLU A C 1
ATOM 760 O O . GLU A 1 97 ? 9.470 -3.121 -2.686 1.00 95.31 97 GLU A O 1
ATOM 765 N N . VAL A 1 98 ? 7.820 -3.300 -4.209 1.00 93.50 98 VAL A N 1
ATOM 766 C CA . VAL A 1 98 ? 7.008 -2.181 -3.727 1.00 93.50 98 VAL A CA 1
ATOM 767 C C . VAL A 1 98 ? 5.586 -2.664 -3.537 1.00 93.50 98 VAL A C 1
ATOM 769 O O . VAL A 1 98 ? 5.038 -3.354 -4.391 1.00 93.50 98 VAL A O 1
ATOM 772 N N . VAL A 1 99 ? 4.996 -2.289 -2.409 1.00 92.62 99 VAL A N 1
ATOM 773 C CA . VAL A 1 99 ? 3.566 -2.458 -2.177 1.00 92.62 99 VAL A CA 1
ATOM 774 C C . VAL A 1 99 ? 2.906 -1.133 -2.528 1.00 92.62 99 VAL A C 1
ATOM 776 O O . VAL A 1 99 ? 3.225 -0.119 -1.906 1.00 92.62 99 VAL A O 1
ATOM 779 N N . THR A 1 100 ? 2.041 -1.134 -3.536 1.00 89.81 100 THR A N 1
ATOM 780 C CA . THR A 1 100 ? 1.280 0.050 -3.959 1.00 89.81 100 THR A CA 1
ATOM 781 C C . THR A 1 100 ? -0.197 -0.144 -3.634 1.00 89.81 100 THR A C 1
ATOM 783 O O . THR A 1 100 ? -0.694 -1.273 -3.623 1.00 89.81 100 THR A O 1
ATOM 786 N N . GLN A 1 101 ? -0.874 0.958 -3.314 1.00 90.31 101 GLN A N 1
ATOM 787 C CA . GLN A 1 101 ? -2.317 0.977 -3.125 1.00 90.31 101 GLN A CA 1
ATOM 788 C C . GLN A 1 101 ? -2.958 1.441 -4.428 1.00 90.31 101 GLN A C 1
ATOM 790 O O . GLN A 1 101 ? -2.726 2.565 -4.870 1.00 90.31 101 GLN A O 1
ATOM 795 N N . ILE A 1 102 ? -3.775 0.578 -5.013 1.00 92.88 102 ILE A N 1
ATOM 796 C CA . ILE A 1 102 ? -4.499 0.842 -6.246 1.00 92.88 102 ILE A CA 1
ATOM 797 C C . ILE A 1 102 ? -5.920 1.279 -5.895 1.00 92.88 102 ILE A C 1
ATOM 799 O O . ILE A 1 102 ? -6.637 0.570 -5.187 1.00 92.88 102 ILE A O 1
ATOM 803 N N . TYR A 1 103 ? -6.331 2.446 -6.385 1.00 87.56 103 TYR A N 1
ATOM 804 C CA . TYR A 1 103 ? -7.689 2.971 -6.203 1.00 87.56 103 TYR A CA 1
ATOM 805 C C . TYR A 1 103 ? -8.478 2.811 -7.497 1.00 87.56 103 TYR A C 1
ATOM 807 O O . TYR A 1 103 ? -7.882 3.022 -8.551 1.00 87.56 103 TYR A O 1
ATOM 815 N N . PRO A 1 104 ? -9.786 2.497 -7.450 1.00 86.19 104 PRO A N 1
ATOM 816 C CA . PRO A 1 104 ? -10.580 2.207 -8.644 1.00 86.19 104 PRO A CA 1
ATOM 817 C C . PRO A 1 104 ? -10.578 3.376 -9.631 1.00 86.19 104 PRO A C 1
ATOM 819 O O . PRO A 1 104 ? -10.655 4.538 -9.228 1.00 86.19 104 PRO A O 1
ATOM 822 N N . ASN A 1 105 ? -10.545 3.057 -10.927 1.00 89.50 105 ASN A N 1
ATOM 823 C CA . ASN A 1 105 ? -10.606 4.015 -12.032 1.00 89.50 105 ASN A CA 1
ATOM 824 C C . ASN A 1 105 ? -9.482 5.077 -12.020 1.00 89.50 105 ASN A C 1
ATOM 826 O O . ASN A 1 105 ? -9.649 6.161 -12.579 1.00 89.50 105 ASN A O 1
ATOM 830 N N . GLN A 1 106 ? -8.337 4.787 -11.390 1.00 93.44 106 GLN A N 1
ATOM 831 C CA . GLN A 1 106 ? -7.154 5.654 -11.412 1.00 93.44 106 GLN A CA 1
ATOM 832 C C . GLN A 1 106 ? -6.065 5.127 -12.351 1.00 93.44 106 GLN A C 1
ATOM 834 O O . GLN A 1 106 ? -6.021 3.944 -12.703 1.00 93.44 106 GLN A O 1
ATOM 839 N N . VAL A 1 107 ? -5.170 6.030 -12.757 1.00 96.81 107 VAL A N 1
ATOM 840 C CA . VAL A 1 107 ? -3.976 5.703 -13.539 1.00 96.81 107 VAL A CA 1
ATOM 841 C C . VAL A 1 107 ? -2.752 5.850 -12.647 1.00 96.81 107 VAL A C 1
ATOM 843 O O . VAL A 1 107 ? -2.479 6.932 -12.130 1.00 96.81 107 VAL A O 1
ATOM 846 N N . HIS A 1 108 ? -2.001 4.767 -12.490 1.00 97.38 108 HIS A N 1
ATOM 847 C CA . HIS A 1 108 ? -0.788 4.727 -11.684 1.00 97.38 108 HIS A CA 1
ATOM 848 C C . HIS A 1 108 ? 0.442 4.600 -12.579 1.00 97.38 108 HIS A C 1
ATOM 850 O O . HIS A 1 108 ? 0.442 3.869 -13.573 1.00 97.38 108 HIS A O 1
ATOM 856 N N . TYR A 1 109 ? 1.520 5.281 -12.197 1.00 98.12 109 TYR A N 1
ATOM 857 C CA . TYR A 1 109 ? 2.773 5.277 -12.942 1.00 98.12 109 TYR A CA 1
ATOM 858 C C . TYR A 1 109 ? 3.908 4.791 -12.055 1.00 98.12 109 TYR A C 1
ATOM 860 O O . TYR A 1 109 ? 4.281 5.431 -11.074 1.00 98.12 109 TYR A O 1
ATOM 868 N N . ILE A 1 110 ? 4.488 3.656 -12.423 1.00 97.62 110 ILE A N 1
ATOM 869 C CA . ILE A 1 110 ? 5.559 3.014 -11.674 1.00 97.62 110 ILE A CA 1
ATOM 870 C C . ILE A 1 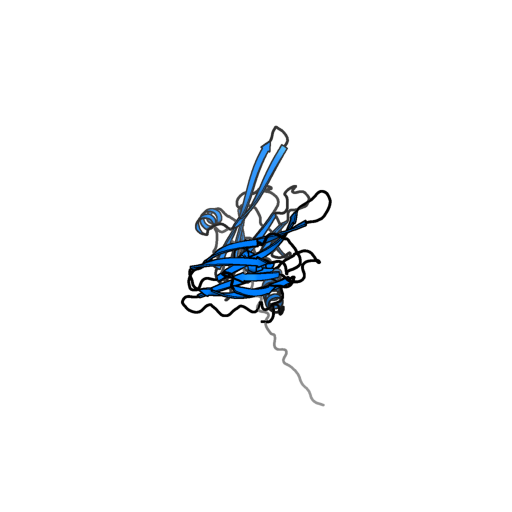110 ? 6.833 3.053 -12.507 1.00 97.62 110 ILE A C 1
ATOM 872 O O . ILE A 1 110 ? 6.905 2.579 -13.644 1.00 97.62 110 ILE A O 1
ATOM 876 N N . LYS A 1 111 ? 7.870 3.620 -11.905 1.00 97.88 111 LYS A N 1
ATOM 877 C CA . LYS A 1 111 ? 9.185 3.784 -12.501 1.00 97.88 111 LYS A CA 1
ATOM 878 C C . LYS A 1 111 ? 10.150 2.785 -11.890 1.00 97.88 111 LYS A C 1
ATOM 880 O O . LYS A 1 111 ? 10.382 2.792 -10.679 1.00 97.88 111 LYS A O 1
ATOM 885 N N . LEU A 1 112 ? 10.764 1.976 -12.747 1.00 97.19 112 LEU A N 1
ATOM 886 C CA . LEU A 1 112 ? 11.993 1.271 -12.415 1.00 97.19 112 LEU A CA 1
ATOM 887 C C . LEU A 1 112 ? 13.166 2.203 -12.723 1.00 97.19 112 LEU A C 1
ATOM 889 O O . LEU A 1 112 ? 13.405 2.552 -13.885 1.00 97.19 112 LEU A O 1
ATOM 893 N N . ASP A 1 113 ? 13.880 2.602 -11.678 1.00 95.31 113 ASP A N 1
ATOM 894 C CA . ASP A 1 113 ? 15.017 3.513 -11.727 1.00 95.31 113 ASP A CA 1
ATOM 895 C C . ASP A 1 113 ? 16.293 2.824 -11.226 1.00 95.31 113 ASP A C 1
ATOM 897 O O . ASP A 1 113 ? 16.271 1.765 -10.590 1.00 95.31 113 ASP A O 1
ATOM 901 N N . GLY A 1 114 ? 17.437 3.416 -11.539 1.00 90.94 114 GLY A N 1
ATOM 902 C CA . GLY A 1 114 ? 18.701 2.965 -10.998 1.00 90.94 114 GLY A CA 1
ATOM 903 C C . GLY A 1 114 ? 19.914 3.664 -11.579 1.00 90.94 114 GLY A C 1
ATOM 904 O O . GLY A 1 114 ? 19.890 4.264 -12.651 1.00 90.94 114 GLY A O 1
ATOM 905 N N . SER A 1 115 ? 21.013 3.565 -10.845 1.00 90.00 115 SER A N 1
ATOM 906 C CA . SER A 1 115 ? 22.300 4.143 -11.205 1.00 90.00 115 SER A CA 1
ATOM 907 C C . SER A 1 115 ? 23.423 3.158 -10.911 1.00 90.00 115 SER A C 1
ATOM 909 O O . SER A 1 115 ? 23.311 2.301 -10.037 1.00 90.00 115 SER A O 1
ATOM 911 N N . MET A 1 116 ? 24.521 3.277 -11.650 1.00 87.12 116 MET A N 1
ATOM 912 C CA . MET A 1 116 ? 25.754 2.550 -11.371 1.00 87.12 116 MET A CA 1
ATOM 913 C C . MET A 1 116 ? 26.795 3.565 -10.929 1.00 87.12 116 MET A C 1
ATOM 915 O O . MET A 1 116 ? 27.022 4.556 -11.625 1.00 87.12 116 MET A O 1
ATOM 919 N N . ARG A 1 117 ? 27.428 3.329 -9.781 1.00 86.62 117 ARG A N 1
ATOM 920 C CA . ARG A 1 117 ? 28.609 4.090 -9.364 1.00 86.62 117 ARG A CA 1
ATOM 921 C C . ARG A 1 117 ? 29.823 3.175 -9.426 1.00 86.62 117 ARG A C 1
ATOM 923 O O . ARG A 1 117 ? 29.818 2.102 -8.823 1.00 86.62 117 ARG A O 1
ATOM 930 N N . ALA A 1 118 ? 30.841 3.596 -10.170 1.00 83.94 118 ALA A N 1
ATOM 931 C CA . ALA A 1 118 ? 32.146 2.951 -10.144 1.00 83.94 118 ALA A CA 1
ATOM 932 C C . ALA A 1 118 ? 32.852 3.309 -8.829 1.00 83.94 118 ALA A C 1
ATOM 934 O O . ALA A 1 118 ? 32.884 4.477 -8.437 1.00 83.94 118 ALA A O 1
ATOM 935 N N . TRP A 1 119 ? 33.391 2.306 -8.145 1.00 80.12 119 TRP A N 1
ATOM 936 C CA . TRP A 1 119 ? 34.189 2.456 -6.938 1.00 80.12 119 TRP A CA 1
ATOM 937 C C . TRP A 1 119 ? 35.569 1.835 -7.187 1.00 80.12 119 TRP A C 1
ATOM 939 O O . TRP A 1 119 ? 35.746 0.621 -7.144 1.00 80.12 119 TRP A O 1
ATOM 949 N N . GLY A 1 120 ? 36.554 2.678 -7.507 1.00 83.25 120 GLY A N 1
ATOM 950 C CA . GLY A 1 120 ? 37.898 2.226 -7.878 1.00 83.25 120 GLY A CA 1
ATOM 951 C C . GLY A 1 120 ? 37.967 1.560 -9.259 1.00 83.25 120 GLY A C 1
ATOM 952 O O . GLY A 1 120 ? 37.036 1.652 -10.056 1.00 83.25 120 GLY A O 1
ATOM 953 N N . LEU A 1 121 ? 39.099 0.910 -9.550 1.00 78.25 121 LEU A N 1
ATOM 954 C CA . LEU A 1 121 ? 39.389 0.356 -10.880 1.00 78.25 121 LEU A CA 1
ATOM 955 C C . LEU A 1 121 ? 38.580 -0.910 -11.222 1.00 78.25 121 LEU A C 1
ATOM 957 O O . LEU A 1 121 ? 38.430 -1.201 -12.400 1.00 78.25 121 LEU A O 1
ATOM 961 N N . ASN A 1 122 ? 38.036 -1.632 -10.229 1.00 80.25 122 ASN A N 1
ATOM 962 C CA . ASN A 1 122 ? 37.460 -2.972 -10.439 1.00 80.25 122 ASN A CA 1
ATOM 963 C C . ASN A 1 122 ? 36.108 -3.240 -9.748 1.00 80.25 122 ASN A C 1
ATOM 965 O O . ASN A 1 122 ? 35.616 -4.362 -9.834 1.00 80.25 122 ASN A O 1
ATOM 969 N N . ALA A 1 123 ? 35.490 -2.271 -9.062 1.00 79.88 123 ALA A N 1
ATOM 970 C CA . ALA A 1 123 ? 34.186 -2.488 -8.431 1.00 79.88 123 ALA A CA 1
ATOM 971 C C . ALA A 1 123 ? 33.135 -1.526 -8.987 1.00 79.88 123 ALA A C 1
ATOM 973 O O . ALA A 1 123 ? 33.343 -0.317 -9.071 1.00 79.88 123 ALA A O 1
ATOM 974 N N . THR A 1 124 ? 31.969 -2.059 -9.347 1.00 83.25 124 THR A N 1
ATOM 975 C CA . THR A 1 124 ? 30.782 -1.253 -9.640 1.00 83.25 124 THR A CA 1
ATOM 976 C C . THR A 1 124 ? 29.697 -1.617 -8.645 1.00 83.25 124 THR A C 1
ATOM 978 O O . THR A 1 124 ? 29.491 -2.788 -8.337 1.00 83.25 124 THR A O 1
ATOM 981 N N . LYS A 1 125 ? 29.021 -0.606 -8.099 1.00 85.06 125 LYS A N 1
ATOM 982 C CA . LYS A 1 125 ? 27.845 -0.810 -7.257 1.00 85.06 125 LYS A CA 1
ATOM 983 C C . LYS A 1 125 ? 26.620 -0.319 -8.007 1.00 85.06 125 LYS A C 1
ATOM 985 O O . LYS A 1 125 ? 26.528 0.861 -8.361 1.00 85.06 125 LYS A O 1
ATOM 990 N N . THR A 1 126 ? 25.700 -1.241 -8.252 1.00 86.69 126 THR A N 1
ATOM 991 C CA . THR A 1 126 ? 24.413 -0.951 -8.876 1.00 86.69 126 THR A CA 1
ATOM 992 C C . THR A 1 126 ? 23.396 -0.624 -7.791 1.00 86.69 126 THR A C 1
ATOM 994 O O . THR A 1 126 ? 23.242 -1.360 -6.819 1.00 86.69 126 THR A O 1
ATOM 997 N N . TYR A 1 127 ? 22.707 0.495 -7.964 1.00 89.31 127 TYR A N 1
ATOM 998 C CA . TYR A 1 127 ? 21.578 0.909 -7.147 1.0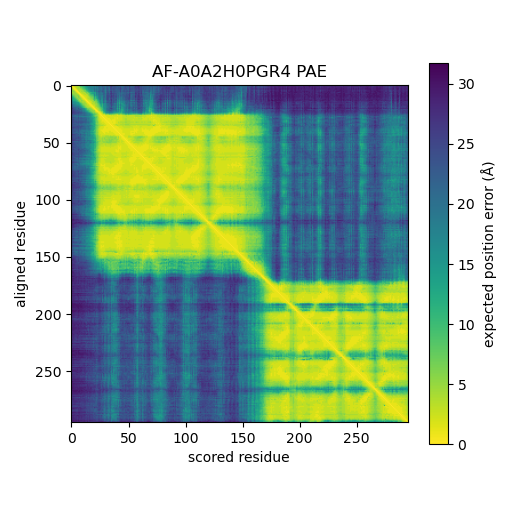0 89.31 127 TYR A CA 1
ATOM 999 C C . TYR A 1 127 ? 20.341 0.841 -8.024 1.00 89.31 127 TYR A C 1
ATOM 1001 O O . TYR A 1 127 ? 20.293 1.522 -9.045 1.00 89.31 127 TYR A O 1
ATOM 1009 N N . THR A 1 128 ? 19.355 0.046 -7.639 1.00 92.56 128 THR A N 1
ATOM 1010 C CA . THR A 1 128 ? 18.057 -0.019 -8.313 1.00 92.56 128 THR A CA 1
ATOM 1011 C C . THR A 1 128 ? 16.969 0.410 -7.333 1.00 92.56 128 THR A C 1
ATOM 1013 O O . THR A 1 128 ? 17.085 0.198 -6.125 1.00 92.56 128 THR A O 1
ATOM 1016 N N . SER A 1 129 ? 15.917 1.044 -7.841 1.00 94.38 129 SER A N 1
ATOM 1017 C CA . SER A 1 129 ? 14.716 1.367 -7.073 1.00 94.38 129 SER A CA 1
ATOM 1018 C C . SER A 1 129 ? 13.472 1.219 -7.940 1.00 94.38 129 SER A C 1
ATOM 1020 O O . SER A 1 129 ? 13.505 1.410 -9.153 1.00 94.38 129 SER A O 1
ATOM 1022 N N . ILE A 1 130 ? 12.362 0.863 -7.307 1.00 96.06 130 ILE A N 1
ATOM 1023 C CA . ILE A 1 130 ? 11.038 0.867 -7.916 1.00 96.06 130 ILE A CA 1
ATOM 1024 C C . ILE A 1 130 ? 10.179 1.816 -7.088 1.00 96.06 130 ILE A C 1
ATOM 1026 O O . ILE A 1 130 ? 10.179 1.737 -5.859 1.00 96.06 130 ILE A O 1
ATOM 1030 N N . LYS A 1 131 ? 9.537 2.777 -7.746 1.00 96.06 131 LYS A N 1
ATOM 1031 C CA . LYS A 1 131 ? 8.735 3.802 -7.075 1.00 96.06 131 LYS A CA 1
ATOM 1032 C C . LYS A 1 131 ? 7.563 4.228 -7.939 1.00 96.06 131 LYS A C 1
ATOM 1034 O O . LYS A 1 131 ? 7.663 4.243 -9.165 1.00 96.06 131 LYS A O 1
ATOM 1039 N N . GLU A 1 132 ? 6.486 4.609 -7.279 1.00 96.38 132 GLU A N 1
ATOM 1040 C CA . GLU A 1 132 ? 5.391 5.334 -7.906 1.00 96.38 132 GLU A CA 1
ATOM 1041 C C . GLU A 1 132 ? 5.810 6.793 -8.137 1.00 96.38 132 GLU A C 1
ATOM 1043 O O . GLU A 1 132 ? 6.559 7.371 -7.341 1.00 96.38 132 GLU A O 1
ATOM 1048 N N . VAL A 1 133 ? 5.394 7.366 -9.260 1.00 97.50 133 VAL A N 1
ATOM 1049 C CA . VAL A 1 133 ? 5.712 8.740 -9.662 1.00 97.50 133 VAL A CA 1
ATOM 1050 C C . VAL A 1 133 ? 4.449 9.463 -10.113 1.00 97.50 133 VAL A C 1
ATOM 1052 O O . VAL A 1 133 ? 3.446 8.838 -10.449 1.00 97.50 133 VAL A O 1
ATOM 1055 N N . SER A 1 134 ? 4.502 10.794 -10.147 1.00 97.12 134 SER A N 1
ATOM 1056 C CA . SER A 1 134 ? 3.398 11.583 -10.686 1.00 97.12 134 SER A CA 1
ATOM 1057 C C . SER A 1 134 ? 3.271 11.403 -12.198 1.00 97.12 134 SER A C 1
ATOM 1059 O O . SER A 1 134 ? 4.257 11.163 -12.900 1.00 97.12 134 SER A O 1
ATOM 1061 N N . GLU A 1 135 ? 2.059 11.604 -12.709 1.00 97.00 135 GLU A N 1
ATOM 1062 C CA . GLU A 1 135 ? 1.771 11.599 -14.145 1.00 97.00 135 GLU A CA 1
ATOM 1063 C C . GLU A 1 135 ? 2.695 12.544 -14.926 1.00 97.00 135 GLU A C 1
ATOM 1065 O O . GLU A 1 135 ? 3.274 12.158 -15.937 1.00 97.00 135 GLU A O 1
ATOM 1070 N N . ALA A 1 136 ? 2.926 13.759 -14.420 1.00 97.50 136 ALA A N 1
ATOM 1071 C CA . ALA A 1 136 ? 3.800 14.729 -15.077 1.00 97.50 136 ALA A CA 1
ATOM 1072 C C . ALA A 1 136 ? 5.256 14.233 -15.219 1.00 97.50 136 ALA A C 1
ATOM 1074 O O . ALA A 1 136 ? 5.881 14.435 -16.265 1.00 97.50 136 ALA A O 1
ATOM 1075 N N . GLU A 1 137 ? 5.809 13.570 -14.191 1.00 97.38 137 GLU A N 1
ATOM 1076 C CA . GLU A 1 137 ? 7.139 12.944 -14.285 1.00 97.38 137 GLU A CA 1
ATOM 1077 C C . GLU A 1 137 ? 7.110 11.765 -15.265 1.00 97.38 137 GLU A C 1
ATOM 1079 O O . GLU A 1 137 ? 8.001 11.645 -16.114 1.00 97.38 137 GLU A O 1
ATOM 1084 N N . ALA A 1 138 ? 6.077 10.926 -15.175 1.00 97.81 138 ALA A N 1
ATOM 1085 C CA . ALA A 1 138 ? 5.923 9.747 -16.011 1.00 97.81 138 ALA A CA 1
ATOM 1086 C C . ALA A 1 138 ? 5.850 10.105 -17.492 1.00 97.81 138 ALA A C 1
ATOM 1088 O O . ALA A 1 138 ? 6.606 9.545 -18.278 1.00 97.81 138 ALA A O 1
ATOM 1089 N N . MET A 1 139 ? 5.038 11.087 -17.877 1.00 96.94 139 MET A N 1
ATOM 1090 C CA . MET A 1 139 ? 4.887 11.508 -19.273 1.00 96.94 139 MET A CA 1
ATOM 1091 C C . MET A 1 139 ? 6.195 12.053 -19.858 1.00 96.94 139 MET A C 1
ATOM 1093 O O . MET A 1 139 ? 6.546 11.746 -21.000 1.00 96.94 139 MET A O 1
ATOM 1097 N N . LYS A 1 140 ? 6.992 12.778 -19.059 1.00 96.62 140 LYS A N 1
ATOM 1098 C CA . LYS A 1 140 ? 8.333 13.234 -19.466 1.00 96.62 140 LYS A CA 1
ATOM 1099 C C . LYS A 1 140 ? 9.286 12.069 -19.738 1.00 96.62 140 LYS A C 1
ATOM 1101 O O . LYS A 1 140 ? 10.159 12.169 -20.603 1.00 96.62 140 LYS A O 1
ATOM 1106 N N . ASP A 1 141 ? 9.175 10.993 -18.974 1.00 96.81 141 ASP A N 1
ATOM 1107 C CA . ASP A 1 141 ? 10.014 9.810 -19.134 1.00 96.81 141 ASP A CA 1
ATOM 1108 C C . ASP A 1 141 ? 9.501 8.873 -20.232 1.00 96.81 141 ASP A C 1
ATOM 1110 O O . ASP A 1 141 ? 10.298 8.376 -21.028 1.00 96.81 141 ASP A O 1
ATOM 1114 N N . LEU A 1 142 ? 8.187 8.691 -20.337 1.00 96.06 142 LEU A N 1
ATOM 1115 C CA . LEU A 1 142 ? 7.526 7.898 -21.367 1.00 96.06 142 LEU A CA 1
ATOM 1116 C C . LEU A 1 142 ? 7.741 8.502 -22.763 1.00 96.06 142 LEU A C 1
ATOM 1118 O O . LEU A 1 142 ? 7.937 7.773 -23.730 1.00 96.06 142 LEU A O 1
ATOM 1122 N N . ALA A 1 143 ? 7.885 9.821 -22.884 1.00 95.12 143 ALA A N 1
ATOM 1123 C CA . ALA A 1 143 ? 8.324 10.438 -24.139 1.00 95.12 143 ALA A CA 1
ATOM 1124 C C . ALA A 1 143 ? 9.712 9.948 -24.622 1.00 95.12 143 ALA A C 1
ATOM 1126 O O . ALA A 1 143 ? 10.047 10.094 -25.797 1.00 95.12 143 ALA A O 1
ATOM 1127 N N . LYS A 1 144 ? 10.537 9.368 -23.735 1.00 94.31 144 LYS A N 1
ATOM 1128 C CA . LYS A 1 144 ? 11.884 8.857 -24.049 1.00 94.31 144 LYS A CA 1
ATOM 1129 C C . LYS A 1 144 ? 11.914 7.349 -24.308 1.00 94.31 144 LYS A C 1
ATOM 1131 O O . LYS A 1 144 ? 12.944 6.851 -24.775 1.00 94.31 144 LYS A O 1
ATOM 1136 N N . VAL A 1 145 ? 10.857 6.603 -23.967 1.00 93.81 145 VAL A N 1
ATOM 1137 C CA . VAL A 1 145 ? 10.824 5.157 -24.233 1.00 93.81 145 VAL A CA 1
ATOM 1138 C C . VAL A 1 145 ? 10.615 4.897 -25.720 1.00 93.81 145 VAL A C 1
ATOM 1140 O O . VAL A 1 145 ? 9.996 5.685 -26.428 1.00 93.81 145 VAL A O 1
ATOM 1143 N N . LYS A 1 146 ? 11.175 3.787 -26.202 1.00 91.56 146 LYS A N 1
ATOM 1144 C CA . LYS A 1 146 ? 11.170 3.432 -27.631 1.00 91.56 146 LYS A CA 1
ATOM 1145 C C . LYS A 1 146 ? 10.417 2.145 -27.931 1.00 91.56 146 LYS A C 1
ATOM 1147 O O . LYS A 1 146 ? 10.214 1.814 -29.090 1.00 91.56 146 LYS A O 1
ATOM 1152 N N . ASN A 1 147 ? 10.104 1.375 -26.893 1.00 91.69 147 ASN A N 1
ATOM 1153 C CA . ASN A 1 147 ? 9.568 0.035 -27.043 1.00 91.69 147 ASN A CA 1
ATOM 1154 C C . ASN A 1 147 ? 8.388 -0.156 -26.098 1.00 91.69 147 ASN A C 1
ATOM 1156 O O . ASN A 1 147 ? 8.519 0.047 -24.890 1.00 91.69 147 ASN A O 1
ATOM 1160 N N . TYR A 1 148 ? 7.273 -0.617 -26.645 1.00 91.12 148 TYR A N 1
ATOM 1161 C CA . TYR A 1 148 ? 6.190 -1.191 -25.865 1.00 91.12 148 TYR A CA 1
ATOM 1162 C C . TYR A 1 148 ? 6.464 -2.681 -25.626 1.00 91.12 148 TYR A C 1
ATOM 1164 O O . TYR A 1 148 ? 6.883 -3.407 -26.532 1.00 91.12 148 TYR A O 1
ATOM 1172 N N . VAL A 1 149 ? 6.250 -3.141 -24.398 1.00 90.50 149 VAL A N 1
ATOM 1173 C CA . VAL A 1 149 ? 6.284 -4.552 -24.019 1.00 90.50 149 VAL A CA 1
ATOM 1174 C C . VAL A 1 149 ? 4.866 -4.969 -23.677 1.00 90.50 149 VAL A C 1
ATOM 1176 O O . VAL A 1 149 ? 4.307 -4.537 -22.669 1.00 90.50 149 VAL A O 1
ATOM 1179 N N . GLN A 1 150 ? 4.308 -5.842 -24.511 1.00 88.88 150 GLN A N 1
ATOM 1180 C CA . GLN A 1 150 ? 3.001 -6.422 -24.258 1.00 88.88 150 GLN A CA 1
ATOM 1181 C C . GLN A 1 150 ? 3.054 -7.330 -23.027 1.00 88.88 150 GLN A C 1
ATOM 1183 O O . GLN A 1 150 ? 3.953 -8.162 -22.879 1.00 88.88 150 GLN A O 1
ATOM 1188 N N . SER A 1 151 ? 2.087 -7.140 -22.142 1.00 85.56 151 SER A N 1
ATOM 1189 C CA . SER A 1 151 ? 1.845 -7.985 -20.982 1.00 85.56 151 SER A CA 1
ATOM 1190 C C . SER A 1 151 ? 1.253 -9.332 -21.409 1.00 85.56 151 SER A C 1
ATOM 1192 O O . SER A 1 151 ? 0.535 -9.426 -22.409 1.00 85.56 151 SER A O 1
ATOM 1194 N N . ASP A 1 152 ? 1.587 -10.398 -20.680 1.00 84.88 152 ASP A N 1
ATOM 1195 C CA . ASP A 1 152 ? 1.038 -11.727 -20.951 1.00 84.88 152 ASP A CA 1
ATOM 1196 C C . ASP A 1 152 ? -0.465 -11.729 -20.641 1.00 84.88 152 ASP A C 1
ATOM 1198 O O . ASP A 1 152 ? -0.883 -11.701 -19.480 1.00 84.88 152 ASP A O 1
ATOM 1202 N N . LYS A 1 153 ? -1.285 -11.735 -21.700 1.00 67.88 153 LYS A N 1
ATOM 1203 C CA . LYS A 1 153 ? -2.752 -11.696 -21.604 1.00 67.88 153 LYS A CA 1
ATOM 1204 C C . LYS A 1 153 ? -3.307 -12.825 -20.735 1.00 67.88 153 LYS A C 1
ATOM 1206 O O . LYS A 1 153 ? -4.319 -12.629 -20.068 1.00 67.88 153 LYS A O 1
ATOM 1211 N N . THR A 1 154 ? -2.641 -13.979 -20.729 1.00 69.69 154 THR A N 1
ATOM 1212 C CA . THR A 1 154 ? -3.054 -15.156 -19.955 1.00 69.69 154 THR A CA 1
ATOM 1213 C C . THR A 1 154 ? -2.962 -14.890 -18.457 1.00 69.69 154 THR A C 1
ATOM 1215 O O . THR A 1 154 ? -3.806 -15.346 -17.692 1.00 69.69 154 THR A O 1
ATOM 1218 N N . THR A 1 155 ? -1.949 -14.132 -18.039 1.00 69.00 155 THR A N 1
ATOM 1219 C CA . THR A 1 155 ? -1.716 -13.799 -16.632 1.00 69.00 155 THR A CA 1
ATOM 1220 C C . THR A 1 155 ? -2.621 -12.656 -16.176 1.00 69.00 155 THR A C 1
ATOM 1222 O O . THR A 1 155 ? -3.147 -12.707 -15.072 1.00 69.00 155 THR A O 1
ATOM 1225 N N . ILE A 1 156 ? -2.878 -11.661 -17.034 1.00 66.12 156 ILE A N 1
ATOM 1226 C CA . ILE A 1 156 ? -3.762 -10.533 -16.688 1.00 66.12 156 ILE A CA 1
ATOM 1227 C C . ILE A 1 156 ? -5.197 -11.004 -16.442 1.00 66.12 156 ILE A C 1
ATOM 1229 O O . ILE A 1 156 ? -5.806 -10.587 -15.462 1.00 66.12 156 ILE A O 1
ATOM 1233 N N . GLY A 1 157 ? -5.720 -11.892 -17.296 1.00 63.78 157 GLY A N 1
ATOM 1234 C CA . GLY A 1 157 ? -7.055 -12.463 -17.100 1.00 63.78 157 GLY A CA 1
ATOM 1235 C C . GLY A 1 157 ? -7.163 -13.209 -15.770 1.00 63.78 157 GLY A C 1
ATOM 1236 O O . GLY A 1 157 ? -8.091 -12.966 -15.012 1.00 63.78 157 GLY A O 1
ATOM 1237 N N . LYS A 1 158 ? -6.152 -14.024 -15.441 1.00 66.25 158 LYS A N 1
ATOM 1238 C CA . LYS A 1 158 ? -6.099 -14.769 -14.177 1.00 66.25 158 LYS A CA 1
ATOM 1239 C C . LYS A 1 158 ? -5.965 -13.885 -12.947 1.00 66.25 158 LYS A C 1
ATOM 1241 O O . LYS A 1 158 ? -6.512 -14.242 -11.922 1.00 66.25 158 LYS A O 1
ATOM 1246 N N . ILE A 1 159 ? -5.253 -12.764 -13.018 1.00 64.69 159 ILE A N 1
ATOM 1247 C CA . ILE A 1 159 ? -5.131 -11.850 -11.872 1.00 64.69 159 ILE A CA 1
ATOM 1248 C C . ILE A 1 159 ? -6.412 -11.052 -11.677 1.00 64.69 159 ILE A C 1
ATOM 1250 O O . ILE A 1 159 ? -6.828 -10.865 -10.542 1.00 64.69 159 ILE A O 1
ATOM 1254 N N . ALA A 1 160 ? -7.062 -10.623 -12.759 1.00 63.88 160 ALA A N 1
ATOM 1255 C CA . ALA A 1 160 ? -8.377 -9.996 -12.676 1.00 63.88 160 ALA A CA 1
ATOM 1256 C C . ALA A 1 160 ? -9.419 -10.968 -12.089 1.00 63.88 160 ALA A C 1
ATOM 1258 O O . ALA A 1 160 ? -10.176 -10.605 -11.194 1.00 63.88 160 ALA A O 1
ATOM 1259 N N . GLU A 1 161 ? -9.397 -12.225 -12.533 1.00 65.00 161 GLU A N 1
ATOM 1260 C CA . GLU A 1 161 ? -10.284 -13.287 -12.050 1.00 65.00 161 GLU A CA 1
ATOM 1261 C C . GLU A 1 161 ? -9.957 -13.709 -10.610 1.00 65.00 161 GLU A C 1
ATOM 1263 O O . GLU A 1 161 ? -10.850 -13.748 -9.775 1.00 65.00 161 GLU A O 1
ATOM 1268 N N . ALA A 1 162 ? -8.684 -13.912 -10.262 1.00 60.62 162 ALA A N 1
ATOM 1269 C CA . ALA A 1 162 ? -8.257 -14.249 -8.903 1.00 60.62 162 ALA A CA 1
ATOM 1270 C C . ALA A 1 162 ? -8.444 -13.087 -7.920 1.00 60.62 162 ALA A C 1
ATOM 1272 O O . ALA A 1 162 ? -8.675 -13.330 -6.741 1.00 60.62 162 ALA A O 1
ATOM 1273 N N . ALA A 1 163 ? -8.362 -11.830 -8.365 1.00 55.44 163 ALA A N 1
ATOM 1274 C CA . ALA A 1 163 ? -8.735 -10.680 -7.546 1.00 55.44 163 ALA A CA 1
ATOM 1275 C C . ALA A 1 163 ? -10.255 -10.620 -7.332 1.00 55.44 163 ALA A C 1
ATOM 1277 O O . ALA A 1 163 ? -10.691 -10.303 -6.229 1.00 55.44 163 ALA A O 1
ATOM 1278 N N . ALA A 1 164 ? -11.058 -10.987 -8.336 1.00 55.62 164 ALA A N 1
ATOM 1279 C CA . ALA A 1 164 ? -12.508 -11.116 -8.191 1.00 55.62 164 ALA A CA 1
ATOM 1280 C C . ALA A 1 164 ? -12.910 -12.306 -7.289 1.00 55.62 164 ALA A C 1
ATOM 1282 O O . ALA A 1 164 ? -13.826 -12.173 -6.479 1.00 55.62 164 ALA A O 1
ATOM 1283 N N . GLU A 1 165 ? -12.191 -13.431 -7.353 1.00 51.91 165 GLU A N 1
ATOM 1284 C CA . GLU A 1 165 ? -12.413 -14.611 -6.501 1.00 51.91 165 GLU A CA 1
ATOM 1285 C C . GLU A 1 165 ? -11.850 -14.436 -5.075 1.00 51.91 165 GLU A C 1
ATOM 1287 O O . GLU A 1 165 ? -12.472 -14.861 -4.104 1.00 51.91 165 GLU A O 1
ATOM 1292 N N . ASN A 1 166 ? -10.720 -13.743 -4.888 1.00 46.50 166 ASN A N 1
ATOM 1293 C CA . ASN A 1 166 ? -10.234 -13.371 -3.548 1.00 46.50 166 ASN A CA 1
ATOM 1294 C C . ASN A 1 166 ? -11.009 -12.196 -2.940 1.00 46.50 166 ASN A C 1
ATOM 1296 O O . ASN A 1 166 ? -11.029 -12.056 -1.719 1.00 46.50 166 ASN A O 1
ATOM 1300 N N . SER A 1 167 ? -11.696 -11.392 -3.756 1.00 44.59 167 SER A N 1
ATOM 1301 C CA . SER A 1 167 ? -12.750 -10.476 -3.302 1.00 44.59 167 SER A CA 1
ATOM 1302 C C . SER A 1 167 ? -13.977 -11.229 -2.768 1.00 44.59 167 SER A C 1
ATOM 1304 O O . SER A 1 167 ? -14.839 -10.600 -2.160 1.00 44.59 167 SER A O 1
ATOM 1306 N N . THR A 1 168 ? -14.070 -12.548 -2.977 1.00 39.91 168 THR A N 1
ATOM 1307 C CA . THR A 1 168 ? -15.133 -13.413 -2.443 1.00 39.91 168 THR A CA 1
ATOM 1308 C C . THR A 1 168 ? -14.693 -14.236 -1.228 1.00 39.91 168 THR A C 1
ATOM 1310 O O . THR A 1 168 ? -15.455 -15.075 -0.753 1.00 39.91 168 THR A O 1
ATOM 1313 N N . ILE A 1 169 ? -13.494 -14.005 -0.674 1.00 45.66 169 ILE A N 1
ATOM 1314 C CA . ILE A 1 169 ? -13.187 -14.504 0.669 1.00 45.66 169 ILE A CA 1
ATOM 1315 C C . ILE A 1 169 ? -13.918 -13.596 1.656 1.00 45.66 169 ILE A C 1
ATOM 1317 O O . ILE A 1 169 ? -13.545 -12.436 1.816 1.00 45.66 169 ILE A O 1
ATOM 1321 N N . ASP A 1 170 ? -14.937 -14.165 2.305 1.00 45.72 170 ASP A N 1
ATOM 1322 C CA . ASP A 1 170 ? -15.788 -13.661 3.398 1.00 45.72 170 ASP A CA 1
ATOM 1323 C C . ASP A 1 170 ? -15.013 -13.153 4.639 1.00 45.72 170 ASP A C 1
ATOM 1325 O O . ASP A 1 170 ? -15.249 -13.536 5.786 1.00 45.72 170 ASP A O 1
ATOM 1329 N N . SER A 1 171 ? -14.051 -12.271 4.437 1.00 47.38 171 SER A N 1
ATOM 1330 C CA . SER A 1 171 ? -13.628 -11.288 5.418 1.00 47.38 171 SER A CA 1
ATOM 1331 C C . SER A 1 171 ? -14.087 -9.937 4.907 1.00 47.38 171 SER A C 1
ATOM 1333 O O . SER A 1 171 ? -13.282 -9.033 4.696 1.00 47.38 171 SER A O 1
ATOM 1335 N N . GLU A 1 172 ? -15.398 -9.819 4.685 1.00 54.03 172 GLU A N 1
ATOM 1336 C CA . GLU A 1 172 ? -16.068 -8.531 4.675 1.00 54.03 172 GLU A CA 1
ATOM 1337 C C . GLU A 1 172 ? -15.727 -7.914 6.034 1.00 54.03 172 GLU A C 1
ATOM 1339 O O . GLU A 1 172 ? -16.275 -8.287 7.076 1.00 54.03 172 GLU A O 1
ATOM 1344 N N . LEU A 1 173 ? -14.692 -7.065 6.065 1.00 63.75 173 LEU A N 1
ATOM 1345 C CA . LEU A 1 173 ? -14.500 -6.153 7.175 1.00 63.75 173 LEU A CA 1
ATOM 1346 C C . LEU A 1 173 ? -15.829 -5.433 7.252 1.00 63.75 173 LEU A C 1
ATOM 1348 O O . LEU A 1 173 ? -16.125 -4.620 6.384 1.00 63.75 173 LEU A O 1
ATOM 1352 N N . LEU A 1 174 ? -16.649 -5.802 8.234 1.00 74.94 174 LEU A N 1
ATOM 1353 C CA . LEU A 1 174 ? -17.905 -5.128 8.480 1.00 74.94 174 LEU A CA 1
ATOM 1354 C C . LEU A 1 174 ? -17.522 -3.676 8.719 1.00 74.94 174 LEU A C 1
ATOM 1356 O O . LEU A 1 174 ? -16.916 -3.349 9.745 1.00 74.94 174 LEU A O 1
ATOM 1360 N N . LEU A 1 175 ? -17.741 -2.857 7.696 1.00 83.19 175 LEU A N 1
ATOM 1361 C CA . LEU A 1 175 ? -17.436 -1.448 7.746 1.00 83.19 175 LEU A CA 1
ATOM 1362 C C . LEU A 1 175 ? -18.490 -0.835 8.650 1.00 83.19 175 LEU A C 1
ATOM 1364 O O . LEU A 1 175 ? -19.690 -1.081 8.506 1.00 83.19 175 LEU A O 1
ATOM 1368 N N . ALA A 1 176 ? -18.030 -0.047 9.609 1.00 88.62 176 ALA A N 1
ATOM 1369 C CA . ALA A 1 176 ? -18.921 0.800 10.363 1.00 88.62 176 ALA A CA 1
ATOM 1370 C C . ALA A 1 176 ? -19.693 1.697 9.383 1.00 88.62 176 ALA A C 1
ATOM 1372 O O . ALA A 1 176 ? -19.105 2.184 8.408 1.00 88.62 176 ALA A O 1
ATOM 1373 N N . PRO A 1 177 ? -20.976 1.974 9.651 1.00 90.19 177 PRO A N 1
ATOM 1374 C CA . PRO A 1 177 ? -21.694 3.009 8.929 1.00 90.19 177 PRO A CA 1
ATOM 1375 C C . PRO A 1 177 ? -20.917 4.337 8.962 1.00 90.19 177 PRO A C 1
ATOM 1377 O O . PRO A 1 177 ? -20.243 4.625 9.963 1.00 90.19 177 PRO A O 1
ATOM 1380 N N . PRO A 1 178 ? -21.007 5.164 7.908 1.00 85.50 178 PRO A N 1
ATOM 1381 C CA . PRO A 1 178 ? -20.382 6.480 7.915 1.00 85.50 178 PRO A CA 1
ATOM 1382 C C . PRO A 1 178 ? -20.887 7.311 9.112 1.00 85.50 178 PRO A C 1
ATOM 1384 O O . PRO A 1 178 ? -22.058 7.191 9.487 1.00 85.50 178 PRO A O 1
ATOM 1387 N N . PRO A 1 179 ? -20.026 8.127 9.748 1.00 92.38 179 PRO A N 1
ATOM 1388 C CA . PRO A 1 179 ? -20.432 8.962 10.876 1.00 92.38 179 PRO A CA 1
ATOM 1389 C C . PRO A 1 179 ? -21.474 10.006 10.449 1.00 92.38 179 PRO A C 1
ATOM 1391 O O . PRO A 1 179 ? -21.418 10.539 9.341 1.00 92.38 179 PRO A O 1
ATOM 1394 N N . SER A 1 180 ? -22.419 10.316 11.340 1.00 91.50 180 SER A N 1
ATOM 1395 C CA . SER A 1 180 ? -23.365 11.421 11.145 1.00 91.50 180 SER A CA 1
ATOM 1396 C C . SER A 1 180 ? -22.658 12.782 11.189 1.00 91.50 180 SER A C 1
ATOM 1398 O O . SER A 1 180 ? -21.542 12.896 11.697 1.00 91.50 180 SER A O 1
ATOM 1400 N N . GLU A 1 181 ? -23.328 13.837 10.722 1.00 93.00 181 GLU A N 1
ATOM 1401 C CA . GLU A 1 181 ? -22.825 15.211 10.838 1.00 93.00 181 GLU A CA 1
ATOM 1402 C C . GLU A 1 181 ? -22.460 15.553 12.296 1.00 93.00 181 GLU A C 1
ATOM 1404 O O . GLU A 1 181 ? -23.153 15.162 13.239 1.00 93.00 181 GLU A O 1
ATOM 1409 N N . GLY A 1 182 ? -21.326 16.229 12.485 1.00 94.75 182 GLY A N 1
ATOM 1410 C CA . GLY A 1 182 ? -20.770 16.563 13.797 1.00 94.75 182 GLY A CA 1
ATOM 1411 C C . GLY A 1 182 ? -20.015 15.423 14.488 1.00 94.75 182 GLY A C 1
ATOM 1412 O O . GLY A 1 182 ? -19.411 15.663 15.532 1.00 94.75 182 GLY A O 1
ATOM 1413 N N . LYS A 1 183 ? -20.007 14.207 13.923 1.00 97.25 183 LYS A N 1
ATOM 1414 C CA . LYS A 1 183 ? -19.294 13.046 14.472 1.00 97.25 183 LYS A CA 1
ATOM 1415 C C . LYS A 1 183 ? -18.105 12.637 13.604 1.00 97.25 183 LYS A C 1
ATOM 1417 O O . LYS A 1 183 ? -18.088 12.861 12.397 1.00 97.25 183 LYS A O 1
ATOM 1422 N N . ALA A 1 184 ? -17.143 11.968 14.222 1.00 96.62 184 ALA A N 1
ATOM 1423 C CA . ALA A 1 184 ? -16.058 11.247 13.575 1.00 96.62 184 ALA A CA 1
ATOM 1424 C C . ALA A 1 184 ? -16.120 9.758 13.939 1.00 96.62 184 ALA A C 1
ATOM 1426 O O . ALA A 1 184 ? -16.598 9.386 15.013 1.00 96.62 184 ALA A O 1
ATOM 1427 N N . LEU A 1 185 ? -15.621 8.902 13.051 1.00 96.44 185 LEU A N 1
ATOM 1428 C CA . LEU A 1 185 ? -15.526 7.457 13.238 1.00 96.44 185 LEU A CA 1
ATOM 1429 C C . LEU A 1 185 ? -14.094 7.073 13.619 1.00 96.44 185 LEU A C 1
ATOM 1431 O O . LEU A 1 185 ? -13.143 7.439 12.929 1.00 96.44 185 LEU A O 1
ATOM 1435 N N . ILE A 1 186 ? -13.927 6.295 14.686 1.00 96.75 186 ILE A N 1
ATOM 1436 C CA . ILE A 1 186 ? -12.623 5.765 15.095 1.00 96.75 186 ILE A CA 1
ATOM 1437 C C . ILE A 1 186 ? -12.667 4.246 15.045 1.00 96.75 186 ILE A C 1
ATOM 1439 O O . ILE A 1 186 ? -13.384 3.620 15.822 1.00 96.75 186 ILE A O 1
ATOM 1443 N N . TYR A 1 187 ? -11.841 3.653 14.189 1.00 96.62 187 TYR A N 1
ATOM 1444 C CA . TYR A 1 187 ? -11.509 2.237 14.242 1.00 96.62 187 TYR A CA 1
ATOM 1445 C C . TYR A 1 187 ? -10.394 2.003 15.252 1.00 96.62 187 TYR A C 1
ATOM 1447 O O . TYR A 1 187 ? -9.331 2.621 15.190 1.00 96.62 187 TYR A O 1
ATOM 1455 N N . LEU A 1 188 ? -10.607 1.053 16.155 1.00 95.94 188 LEU A N 1
ATOM 1456 C CA . LEU A 1 188 ? -9.606 0.588 17.101 1.00 95.94 188 LEU A CA 1
ATOM 1457 C C . LEU A 1 188 ? -9.336 -0.890 16.855 1.00 95.94 188 LEU A C 1
ATOM 1459 O O . LEU A 1 188 ? -10.241 -1.718 16.961 1.00 95.94 188 LEU A O 1
ATOM 1463 N N . TYR A 1 189 ? -8.084 -1.244 16.595 1.00 95.25 189 TYR A N 1
ATOM 1464 C CA . TYR A 1 189 ? -7.732 -2.619 16.264 1.00 95.25 189 TYR A CA 1
ATOM 1465 C C . TYR A 1 189 ? -6.445 -3.086 16.936 1.00 95.25 189 TYR A C 1
ATOM 1467 O O . TYR A 1 189 ? -5.585 -2.300 17.339 1.00 95.25 189 TYR A O 1
ATOM 1475 N N . ARG A 1 190 ? -6.326 -4.406 17.097 1.00 92.94 190 ARG A N 1
ATOM 1476 C CA . ARG A 1 190 ? -5.251 -5.043 17.861 1.00 92.94 190 ARG A CA 1
ATOM 1477 C C . ARG A 1 190 ? -4.639 -6.199 17.078 1.00 92.94 190 ARG A C 1
ATOM 1479 O O . ARG A 1 190 ? -5.184 -7.303 17.063 1.00 92.94 190 ARG A O 1
ATOM 1486 N N . THR A 1 191 ? -3.471 -5.957 16.487 1.00 86.56 191 THR A N 1
ATOM 1487 C CA . THR A 1 191 ? -2.797 -6.889 15.563 1.00 86.56 191 THR A CA 1
ATOM 1488 C C . THR A 1 191 ? -2.073 -8.019 16.278 1.00 86.56 191 THR A C 1
ATOM 1490 O O . THR A 1 191 ? -2.237 -9.191 15.942 1.00 86.56 191 THR A O 1
ATOM 1493 N N . ASN A 1 192 ? -1.267 -7.691 17.289 1.00 72.44 192 ASN A N 1
ATOM 1494 C CA . ASN A 1 192 ? -0.461 -8.686 17.976 1.00 72.44 192 ASN A CA 1
ATOM 1495 C C . ASN A 1 192 ? -0.015 -8.176 19.343 1.00 72.44 192 ASN A C 1
ATOM 1497 O O . ASN A 1 192 ? 0.629 -7.139 19.480 1.00 72.44 192 ASN A O 1
ATOM 1501 N N . SER A 1 193 ? -0.382 -8.897 20.391 1.00 60.94 193 SER A N 1
ATOM 1502 C CA . SER A 1 193 ? 0.128 -8.620 21.733 1.00 60.94 193 SER A CA 1
ATOM 1503 C C . SER A 1 193 ? 0.078 -9.894 22.546 1.00 60.94 193 SER A C 1
ATOM 1505 O O . SER A 1 193 ? -0.849 -10.696 22.405 1.00 60.94 193 SER A O 1
ATOM 1507 N N . ASP A 1 194 ? 1.134 -10.043 23.339 1.00 66.06 194 ASP A N 1
ATOM 1508 C CA . ASP A 1 194 ? 1.479 -11.139 24.236 1.00 66.06 194 ASP A CA 1
ATOM 1509 C C . ASP A 1 194 ? 0.302 -12.078 24.582 1.00 66.06 194 ASP A C 1
ATOM 1511 O O . ASP A 1 194 ? -0.760 -11.604 25.024 1.00 66.06 194 ASP A O 1
ATOM 1515 N N . PRO A 1 195 ? 0.471 -13.414 24.451 1.00 57.50 195 PRO A N 1
ATOM 1516 C CA . PRO A 1 195 ? -0.523 -14.393 24.870 1.00 57.50 195 PRO A CA 1
ATOM 1517 C C . PRO A 1 195 ? -1.091 -14.154 26.282 1.00 57.50 195 PRO A C 1
ATOM 1519 O O . PRO A 1 195 ? -2.232 -14.534 26.527 1.00 57.50 195 PRO A O 1
ATOM 1522 N N . LYS A 1 196 ? -0.381 -13.461 27.175 1.00 70.00 196 LYS A N 1
ATOM 1523 C CA . LYS A 1 196 ? -0.808 -13.160 28.553 1.00 70.00 196 LYS A CA 1
ATOM 1524 C C . LYS A 1 196 ? -1.718 -11.930 28.705 1.00 70.00 196 LYS A C 1
ATOM 1526 O O . LYS A 1 196 ? -2.123 -11.614 29.827 1.00 70.00 196 LYS A O 1
ATOM 1531 N N . MET A 1 197 ? -2.043 -11.218 27.623 1.00 69.94 197 MET A N 1
ATOM 1532 C CA . MET A 1 197 ? -2.941 -10.053 27.632 1.00 69.94 197 MET A CA 1
ATOM 1533 C C . MET A 1 197 ? -4.288 -10.398 26.990 1.00 69.94 197 MET A C 1
ATOM 1535 O O . MET A 1 197 ? -4.495 -10.187 25.794 1.00 69.94 197 MET A O 1
ATOM 1539 N N . HIS A 1 198 ? -5.222 -10.968 27.746 1.00 72.94 198 HIS A N 1
ATOM 1540 C CA . HIS A 1 198 ? -6.465 -11.465 27.144 1.00 72.94 198 HIS A CA 1
ATOM 1541 C C . HIS A 1 198 ? -7.476 -10.358 26.814 1.00 72.94 198 HIS A C 1
ATOM 1543 O O . HIS A 1 198 ? -8.188 -10.493 25.821 1.00 72.94 198 HIS A O 1
ATOM 1549 N N . ARG A 1 199 ? 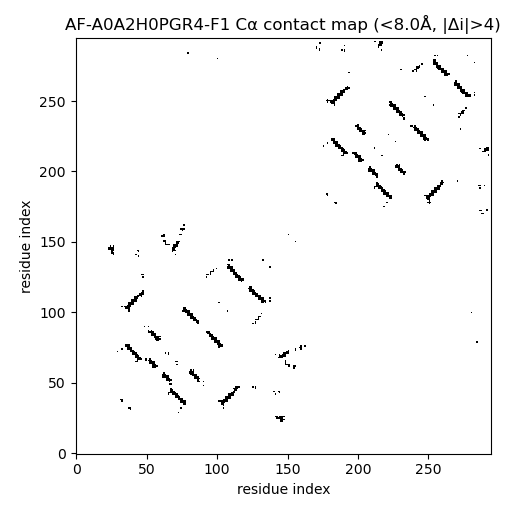-7.517 -9.257 27.578 1.00 84.88 199 ARG A N 1
ATOM 1550 C CA . ARG A 1 199 ? -8.466 -8.144 27.394 1.00 84.88 199 ARG A CA 1
ATOM 1551 C C . ARG A 1 199 ? -7.845 -6.829 27.860 1.00 84.88 199 ARG A C 1
ATOM 1553 O O . ARG A 1 199 ? -7.123 -6.832 28.855 1.00 84.88 199 ARG A O 1
ATOM 1560 N N . LEU A 1 200 ? -8.114 -5.751 27.132 1.00 88.75 200 LEU A N 1
ATOM 1561 C CA . LEU A 1 200 ? -7.672 -4.398 27.462 1.00 88.75 200 LEU A CA 1
ATOM 1562 C C . LEU A 1 200 ? -8.887 -3.496 27.530 1.00 88.75 200 LEU A C 1
ATOM 1564 O O . LEU A 1 200 ? -9.671 -3.482 26.583 1.00 88.75 200 LEU A O 1
ATOM 1568 N N . ASP A 1 201 ? -9.038 -2.799 28.649 1.00 92.56 201 ASP A N 1
ATOM 1569 C CA . ASP A 1 201 ? -10.109 -1.830 28.825 1.00 92.56 201 ASP A CA 1
ATOM 1570 C C . ASP A 1 201 ? -9.713 -0.563 28.070 1.00 92.56 201 ASP A C 1
ATOM 1572 O O . ASP A 1 201 ? -8.618 -0.039 28.273 1.00 92.56 201 ASP A O 1
ATOM 1576 N N . VAL A 1 202 ? -10.575 -0.099 27.175 1.00 93.88 202 VAL A N 1
ATOM 1577 C CA . VAL A 1 202 ? -10.357 1.113 26.390 1.00 93.88 202 VAL A CA 1
ATOM 1578 C C . VAL A 1 202 ? -11.401 2.135 26.800 1.00 93.88 202 VAL A C 1
ATOM 1580 O O . VAL A 1 202 ? -12.593 1.825 26.859 1.00 93.88 202 VAL A O 1
ATOM 1583 N N . SER A 1 203 ? -10.952 3.353 27.064 1.00 95.19 203 SER A N 1
ATOM 1584 C CA . SER A 1 203 ? -11.809 4.502 27.333 1.00 95.19 203 SER A CA 1
ATOM 1585 C C . SER A 1 203 ? -11.478 5.654 26.399 1.00 95.19 203 SER A C 1
ATOM 1587 O O . SER A 1 203 ? -10.320 5.840 26.026 1.00 95.19 203 SER A O 1
ATOM 1589 N N . VAL A 1 204 ? -12.494 6.444 26.079 1.00 96.31 204 VAL A N 1
ATOM 1590 C CA . VAL A 1 204 ? -12.381 7.700 25.335 1.00 96.31 204 VAL A CA 1
ATOM 1591 C C . VAL A 1 204 ? -12.882 8.794 26.259 1.00 96.31 204 VAL A C 1
ATOM 1593 O O . VAL A 1 204 ? -13.970 8.664 26.817 1.00 96.31 204 VAL A O 1
ATOM 1596 N N . ASP A 1 205 ? -12.056 9.805 26.504 1.00 96.00 205 ASP A N 1
ATOM 1597 C CA . ASP A 1 205 ? -12.358 10.919 27.414 1.00 96.00 205 ASP A CA 1
ATOM 1598 C C . ASP A 1 205 ? -12.809 10.441 28.801 1.00 96.00 205 ASP A C 1
ATOM 1600 O O . ASP A 1 205 ? -13.802 10.890 29.366 1.00 96.00 205 ASP A O 1
ATOM 1604 N N . ASN A 1 206 ? -12.070 9.466 29.342 1.00 93.06 206 ASN A N 1
ATOM 1605 C CA . ASN A 1 206 ? -12.350 8.775 30.607 1.00 93.06 206 ASN A CA 1
ATOM 1606 C C . ASN A 1 206 ? -13.667 7.978 30.649 1.00 93.06 206 ASN A C 1
ATOM 1608 O O . ASN A 1 206 ? -13.960 7.360 31.671 1.00 93.06 206 ASN A O 1
ATOM 1612 N N . THR A 1 207 ? -14.421 7.921 29.551 1.00 92.12 207 THR A N 1
ATOM 1613 C CA . THR A 1 207 ? -15.632 7.105 29.432 1.00 92.12 207 THR A CA 1
ATOM 1614 C C . THR A 1 207 ? -15.255 5.715 28.918 1.00 92.12 207 THR A C 1
ATOM 1616 O O . THR A 1 207 ? -14.727 5.610 27.805 1.00 92.12 207 THR A O 1
ATOM 1619 N N . PRO A 1 208 ? -15.471 4.636 29.696 1.00 92.06 208 PRO A N 1
ATOM 1620 C CA . PRO A 1 208 ? -15.205 3.273 29.245 1.00 92.06 208 PRO A CA 1
ATOM 1621 C C . PRO A 1 208 ? -16.032 2.949 28.004 1.00 92.06 208 PRO A C 1
ATOM 1623 O O . PRO A 1 208 ? -17.248 3.098 28.023 1.00 92.06 208 PRO A O 1
ATOM 1626 N N . GLN A 1 209 ? -15.366 2.493 26.948 1.00 89.81 209 GLN A N 1
ATOM 1627 C CA . GLN A 1 209 ? -16.023 2.102 25.704 1.00 89.81 209 GLN A CA 1
ATOM 1628 C C . GLN A 1 209 ? -16.114 0.584 25.609 1.00 89.81 209 GLN A C 1
ATOM 1630 O O . GLN A 1 209 ? -17.191 0.019 25.465 1.00 89.81 209 GLN A O 1
ATOM 1635 N N . VAL A 1 210 ? -14.969 -0.102 25.686 1.00 93.38 210 VAL A N 1
ATOM 1636 C CA . VAL A 1 210 ? -14.895 -1.478 25.191 1.00 93.38 210 VAL A CA 1
ATOM 1637 C C . VAL A 1 210 ? -13.729 -2.261 25.783 1.00 93.38 210 VAL A C 1
ATOM 1639 O O . VAL A 1 210 ? -12.705 -1.696 26.168 1.00 93.38 210 VAL A O 1
ATOM 1642 N N . LYS A 1 211 ? -13.862 -3.593 25.820 1.00 93.12 211 LYS A N 1
ATOM 1643 C CA . LYS A 1 211 ? -12.774 -4.515 26.176 1.00 93.12 211 LYS A CA 1
ATOM 1644 C C . LYS A 1 211 ? -12.252 -5.239 24.941 1.00 93.12 211 LYS A C 1
ATOM 1646 O O . LYS A 1 211 ? -12.839 -6.228 24.506 1.00 93.12 211 LYS A O 1
ATOM 1651 N N . ILE A 1 212 ? -11.115 -4.807 24.398 1.00 91.62 212 ILE A N 1
ATOM 1652 C CA . ILE A 1 212 ? -10.603 -5.358 23.136 1.00 91.62 212 ILE A CA 1
ATOM 1653 C C . ILE A 1 212 ? -9.741 -6.618 23.338 1.00 91.62 212 ILE A C 1
ATOM 1655 O O . ILE A 1 212 ? -8.715 -6.637 24.034 1.00 91.62 212 ILE A O 1
ATOM 1659 N N . GLY A 1 213 ? -10.185 -7.713 22.716 1.00 89.81 213 GLY A N 1
ATOM 1660 C CA . GLY A 1 213 ? -9.483 -8.998 22.674 1.00 89.81 213 GLY A CA 1
ATOM 1661 C C . GLY A 1 213 ? -8.362 -9.035 21.632 1.00 89.81 213 GLY A C 1
ATOM 1662 O O . GLY A 1 213 ? -8.183 -8.108 20.850 1.00 89.81 213 GLY A O 1
ATOM 1663 N N . LYS A 1 214 ? -7.577 -10.116 21.616 1.00 89.81 214 LYS A N 1
ATOM 1664 C CA . LYS A 1 214 ? -6.518 -10.304 20.609 1.00 89.81 214 LYS A CA 1
ATOM 1665 C C . LYS A 1 214 ? -7.103 -10.533 19.225 1.00 89.81 214 LYS A C 1
ATOM 1667 O O . LYS A 1 214 ? -8.101 -11.239 19.112 1.00 89.81 214 LYS A O 1
ATOM 1672 N N . LYS A 1 215 ? -6.406 -10.034 18.201 1.00 90.94 215 LYS A N 1
ATOM 1673 C CA . LYS A 1 215 ? -6.806 -10.154 16.797 1.00 90.94 215 LYS A CA 1
ATOM 1674 C C . LYS A 1 215 ? -8.253 -9.708 16.566 1.00 90.94 215 LYS A C 1
ATOM 1676 O O . LYS A 1 215 ? -9.004 -10.340 15.824 1.00 90.94 215 LYS A O 1
ATOM 1681 N N . LYS A 1 216 ? -8.647 -8.654 17.277 1.00 93.31 216 LYS A N 1
ATOM 1682 C CA . LYS A 1 216 ? -9.966 -8.053 17.159 1.00 93.31 216 LYS A CA 1
ATOM 1683 C C . LYS A 1 216 ? -9.851 -6.592 16.781 1.00 93.31 216 LYS A C 1
ATOM 1685 O O . LYS A 1 216 ? -8.826 -5.957 17.043 1.00 93.31 216 LYS A O 1
ATOM 1690 N N . TYR A 1 217 ? -10.926 -6.089 16.208 1.00 95.38 217 TYR A N 1
ATOM 1691 C CA . TYR A 1 217 ? -11.143 -4.671 16.006 1.00 95.38 217 TYR A CA 1
ATOM 1692 C C . TYR A 1 217 ? -12.558 -4.293 16.429 1.00 95.38 217 TYR A C 1
ATOM 1694 O O . TYR A 1 217 ? -13.415 -5.154 16.610 1.00 95.38 217 TYR A O 1
ATOM 1702 N N . THR A 1 218 ? -12.773 -3.012 16.652 1.00 95.56 218 THR A N 1
ATOM 1703 C CA . THR A 1 218 ? -14.073 -2.409 16.922 1.00 95.56 218 THR A CA 1
ATOM 1704 C C . THR A 1 218 ? -14.033 -0.971 16.428 1.00 95.56 218 THR A C 1
ATOM 1706 O O . THR A 1 218 ? -12.996 -0.502 15.946 1.00 95.56 218 THR A O 1
ATOM 1709 N N . TRP A 1 219 ? -15.143 -0.270 16.553 1.00 96.00 219 TRP A N 1
ATOM 1710 C CA . TRP A 1 219 ? -15.231 1.135 16.225 1.00 96.00 219 TRP A CA 1
ATOM 1711 C C . TRP A 1 219 ? -16.216 1.842 17.143 1.00 96.00 219 TRP A C 1
ATOM 1713 O O . TRP A 1 219 ? -17.083 1.221 17.755 1.00 96.00 219 TRP A O 1
ATOM 1723 N N . PHE A 1 220 ? -16.074 3.155 17.236 1.00 95.50 220 PHE A N 1
ATOM 1724 C CA . PHE A 1 220 ? -17.005 4.017 17.949 1.00 95.50 220 PHE A CA 1
ATOM 1725 C C . PHE A 1 220 ? -17.009 5.410 17.323 1.00 95.50 220 PHE A C 1
ATOM 1727 O O . PHE A 1 220 ? -16.065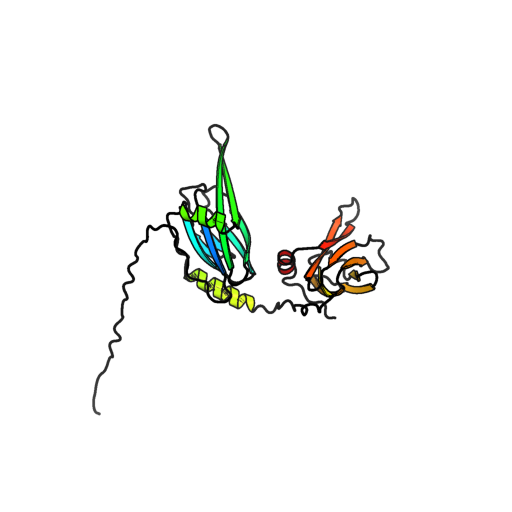 5.803 16.631 1.00 95.50 220 PHE A O 1
ATOM 1734 N N . TYR A 1 221 ? -18.091 6.142 17.571 1.00 96.56 221 TYR A N 1
ATOM 1735 C CA . TYR A 1 221 ? -18.257 7.516 17.121 1.00 96.56 221 TYR A CA 1
ATOM 1736 C C . TYR A 1 221 ? -17.891 8.485 18.241 1.00 96.56 221 TYR A C 1
ATOM 1738 O O . TYR A 1 221 ? -18.274 8.279 19.393 1.00 96.56 221 TYR A O 1
ATOM 1746 N N . VAL A 1 222 ? -17.189 9.557 17.895 1.00 96.88 222 VAL A N 1
ATOM 1747 C CA . VAL A 1 222 ? -16.895 10.684 18.792 1.00 96.88 222 VAL A CA 1
ATOM 1748 C C . VAL A 1 222 ? -17.405 11.972 18.165 1.00 96.88 222 VAL A C 1
ATOM 1750 O O . VAL A 1 222 ? -17.651 12.008 16.963 1.00 96.88 222 VAL A O 1
ATOM 1753 N N . ASP A 1 223 ? -17.616 13.012 18.965 1.00 97.88 223 ASP A N 1
ATOM 1754 C CA . ASP A 1 223 ? -17.849 14.357 18.429 1.00 97.88 223 ASP A CA 1
ATOM 1755 C C . ASP A 1 223 ? -16.621 14.859 17.659 1.00 97.88 223 ASP A C 1
ATOM 1757 O O . ASP A 1 223 ? -15.528 14.339 17.828 1.00 97.88 223 ASP A O 1
ATOM 1761 N N . ALA A 1 224 ? -16.779 15.844 16.778 1.00 96.00 224 ALA A N 1
ATOM 1762 C CA . ALA A 1 224 ? -15.621 16.524 16.207 1.00 96.00 224 ALA A CA 1
ATOM 1763 C C . ALA A 1 224 ? -14.874 17.298 17.311 1.00 96.00 224 ALA A C 1
ATOM 1765 O O . ALA A 1 224 ? -15.488 18.023 18.098 1.00 96.00 224 ALA A O 1
ATOM 1766 N N . GLY A 1 225 ? -13.548 17.174 17.358 1.00 97.31 225 GLY A N 1
ATOM 1767 C CA . GLY A 1 225 ? -12.709 17.816 18.369 1.00 97.31 225 GLY A CA 1
ATOM 1768 C C . GLY A 1 225 ? -11.563 16.946 18.885 1.00 97.31 225 GLY A C 1
ATOM 1769 O O . GLY A 1 225 ? -11.134 15.980 18.249 1.00 97.31 225 GLY A O 1
ATOM 1770 N N . SER A 1 226 ? -11.035 17.336 20.046 1.00 97.44 226 SER A N 1
ATOM 1771 C CA . SER A 1 226 ? -9.884 16.705 20.692 1.00 97.44 226 SER A CA 1
ATOM 1772 C C . SER A 1 226 ? -10.328 15.594 21.638 1.00 97.44 226 SER A C 1
ATOM 1774 O O . SER A 1 226 ? -10.939 15.884 22.663 1.00 97.44 226 SER A O 1
ATOM 1776 N N . HIS A 1 227 ? -9.921 14.354 21.367 1.00 97.19 227 HIS A N 1
ATOM 1777 C CA . HIS A 1 227 ? -10.269 13.192 22.191 1.00 97.19 227 HIS A CA 1
ATOM 1778 C C . HIS A 1 227 ? -9.033 12.494 22.731 1.00 97.19 227 HIS A C 1
ATOM 1780 O O . HIS A 1 227 ? -8.011 12.390 22.048 1.00 97.19 227 HIS A O 1
ATOM 1786 N N . THR A 1 228 ? -9.131 11.977 23.952 1.00 97.06 228 THR A N 1
ATOM 1787 C CA . THR A 1 228 ? -8.073 11.194 24.594 1.00 97.06 228 THR A CA 1
ATOM 1788 C C . THR A 1 228 ? -8.496 9.739 24.723 1.00 97.06 228 THR A C 1
ATOM 1790 O O . THR A 1 228 ? -9.373 9.392 25.514 1.00 97.06 228 THR A O 1
ATOM 1793 N N . ILE A 1 229 ? -7.823 8.870 23.976 1.00 96.12 229 ILE A N 1
ATOM 1794 C CA . ILE A 1 229 ? -7.989 7.421 24.031 1.00 96.12 229 ILE A CA 1
ATOM 1795 C C . ILE A 1 229 ? -6.989 6.868 25.037 1.00 96.12 229 ILE A C 1
ATOM 1797 O O . ILE A 1 229 ? -5.788 7.125 24.943 1.00 96.12 229 ILE A O 1
ATOM 1801 N N . GLN A 1 230 ? -7.481 6.094 25.995 1.00 95.00 230 GLN A N 1
ATOM 1802 C CA . GLN A 1 230 ? -6.664 5.475 27.030 1.00 95.00 230 GLN A CA 1
ATOM 1803 C C . GLN A 1 230 ? -6.921 3.976 27.080 1.00 95.00 230 GLN A C 1
ATOM 1805 O O . GLN A 1 230 ? -8.056 3.527 26.926 1.00 95.00 230 GLN A O 1
ATOM 1810 N N . THR A 1 231 ? -5.872 3.199 27.338 1.00 92.50 231 THR A N 1
ATOM 1811 C CA . THR A 1 231 ? -6.003 1.768 27.625 1.00 92.50 231 THR A CA 1
ATOM 1812 C C . THR A 1 231 ? -5.568 1.482 29.046 1.00 92.50 231 THR A C 1
ATOM 1814 O O . THR A 1 231 ? -4.442 1.832 29.407 1.00 92.50 231 THR A O 1
ATOM 1817 N N . LYS A 1 232 ? -6.400 0.766 29.798 1.00 87.38 232 LYS A N 1
ATOM 1818 C CA . LYS A 1 232 ? -6.082 0.274 31.136 1.00 87.38 232 LYS A CA 1
ATOM 1819 C C . LYS A 1 232 ? -5.907 -1.235 31.124 1.00 87.38 232 LYS A C 1
ATOM 1821 O O . LYS A 1 232 ? -6.652 -1.983 30.481 1.00 87.38 232 LYS A O 1
ATOM 1826 N N . PHE A 1 233 ? -4.910 -1.691 31.872 1.00 78.69 233 PHE A N 1
ATOM 1827 C CA . PHE A 1 233 ? -4.866 -3.081 32.294 1.00 78.69 233 PHE A CA 1
ATOM 1828 C C . PHE A 1 233 ? -5.808 -3.253 33.479 1.00 78.69 233 PHE A C 1
ATOM 1830 O O . PHE A 1 233 ? -5.814 -2.423 34.383 1.00 78.69 233 PHE A O 1
ATOM 1837 N N . GLY A 1 234 ? -6.587 -4.337 33.480 1.00 71.75 234 GLY A N 1
ATOM 1838 C CA . GLY A 1 234 ? -7.498 -4.640 34.581 1.00 71.75 234 GLY A CA 1
ATOM 1839 C C . GLY A 1 234 ? -6.830 -4.551 35.962 1.00 71.75 234 GLY A C 1
ATOM 1840 O O . GLY A 1 234 ? -5.610 -4.655 36.093 1.00 71.75 234 GLY A O 1
ATOM 1841 N N . ILE A 1 235 ? -7.672 -4.419 36.988 1.00 67.50 235 ILE A N 1
ATOM 1842 C CA . ILE A 1 235 ? -7.401 -3.991 38.380 1.00 67.50 235 ILE A CA 1
ATOM 1843 C C . ILE A 1 235 ? -6.115 -4.555 39.030 1.00 67.50 235 ILE A C 1
ATOM 1845 O O . ILE A 1 235 ? -5.533 -3.924 39.907 1.00 67.50 235 ILE A O 1
ATOM 1849 N N . PHE A 1 236 ? -5.629 -5.721 38.605 1.00 63.16 236 PHE A N 1
ATOM 1850 C CA . PHE A 1 236 ? -4.535 -6.444 39.257 1.00 63.16 236 PHE A CA 1
ATOM 1851 C C . PHE A 1 236 ? -3.122 -6.175 38.708 1.00 63.16 236 PHE A C 1
ATOM 1853 O O . PHE A 1 236 ? -2.175 -6.814 39.170 1.00 63.16 236 PHE A O 1
ATOM 1860 N N . ARG A 1 237 ? -2.921 -5.279 37.729 1.00 65.56 237 ARG A N 1
ATOM 1861 C CA . ARG A 1 237 ? -1.576 -5.021 37.166 1.00 65.56 237 ARG A CA 1
ATOM 1862 C C . ARG A 1 237 ? -1.209 -3.537 37.176 1.00 65.56 237 ARG A C 1
ATOM 1864 O O . ARG A 1 237 ? -1.806 -2.745 36.461 1.00 65.56 237 ARG A O 1
ATOM 1871 N N . LYS A 1 238 ? -0.148 -3.187 37.917 1.00 68.31 238 LYS A N 1
ATOM 1872 C CA . LYS A 1 238 ? 0.513 -1.866 37.897 1.00 68.31 238 LYS A CA 1
ATOM 1873 C C . LYS A 1 238 ? 1.310 -1.673 36.599 1.00 68.31 238 LYS A C 1
ATOM 1875 O O . LYS A 1 238 ? 2.538 -1.688 36.621 1.00 68.31 238 LYS A O 1
ATOM 1880 N N . ARG A 1 239 ? 0.636 -1.570 35.455 1.00 69.94 239 ARG A N 1
ATOM 1881 C CA . ARG A 1 239 ? 1.283 -1.222 34.180 1.00 69.94 239 ARG A CA 1
ATOM 1882 C C . ARG A 1 239 ? 0.896 0.197 33.775 1.00 69.94 239 ARG A C 1
ATOM 1884 O O . ARG A 1 239 ? -0.230 0.588 34.054 1.00 69.94 239 ARG A O 1
ATOM 1891 N N . PRO A 1 240 ? 1.813 0.963 33.159 1.00 70.19 240 PRO A N 1
ATOM 1892 C CA . PRO A 1 240 ? 1.494 2.302 32.696 1.00 70.19 240 PRO A CA 1
ATOM 1893 C C . PRO A 1 240 ? 0.434 2.224 31.597 1.00 70.19 240 PRO A C 1
ATOM 1895 O O . PRO A 1 240 ? 0.572 1.443 30.649 1.00 70.19 240 PRO A O 1
ATOM 1898 N N . ASP A 1 241 ? -0.601 3.041 31.743 1.00 83.81 241 ASP A N 1
ATOM 1899 C CA . ASP A 1 241 ? -1.644 3.204 30.741 1.00 83.81 241 ASP A CA 1
ATOM 1900 C C . ASP A 1 241 ? -1.034 3.781 29.455 1.00 83.81 241 ASP A C 1
ATOM 1902 O O . ASP A 1 241 ? -0.130 4.624 29.491 1.00 83.81 241 ASP A O 1
ATOM 1906 N N . ALA A 1 242 ? -1.507 3.311 28.302 1.00 90.75 242 ALA A N 1
ATOM 1907 C CA . ALA A 1 242 ? -1.209 3.966 27.035 1.00 90.75 242 ALA A CA 1
ATOM 1908 C C . ALA A 1 242 ? -2.255 5.053 26.800 1.00 90.75 242 ALA A C 1
ATOM 1910 O O . ALA A 1 242 ? -3.444 4.812 27.003 1.00 90.75 242 ALA A O 1
ATOM 1911 N N . VAL A 1 243 ? -1.801 6.227 26.371 1.00 94.50 243 VAL A N 1
ATOM 1912 C CA . VAL A 1 243 ? -2.642 7.398 26.120 1.00 94.50 243 VAL A CA 1
ATOM 1913 C C . VAL A 1 243 ? -2.311 7.937 24.734 1.00 94.50 243 VAL A C 1
ATOM 1915 O O . VAL A 1 243 ? -1.136 8.079 24.396 1.00 94.50 243 VAL A O 1
ATOM 1918 N N . LEU A 1 244 ? -3.340 8.221 23.943 1.00 95.69 244 LEU A N 1
ATOM 1919 C CA . LEU A 1 244 ? -3.238 8.852 22.632 1.00 95.69 244 LEU A CA 1
ATOM 1920 C C . LEU A 1 244 ? -4.282 9.962 22.540 1.00 95.69 244 LEU A C 1
ATOM 1922 O O . LEU A 1 244 ? -5.463 9.711 22.760 1.00 95.69 244 LEU A O 1
ATOM 1926 N N . THR A 1 245 ? -3.849 11.167 22.180 1.00 96.62 245 THR A N 1
ATOM 1927 C CA . THR A 1 245 ? -4.754 12.274 21.862 1.00 96.62 245 THR A CA 1
ATOM 1928 C C . THR A 1 245 ? -4.881 12.398 20.350 1.00 96.62 245 THR A C 1
ATOM 1930 O O . THR A 1 245 ? -3.870 12.410 19.647 1.00 96.62 245 THR A O 1
ATOM 1933 N N . ILE A 1 246 ? -6.111 12.489 19.855 1.00 95.00 246 ILE A N 1
ATOM 1934 C CA . ILE A 1 246 ? -6.424 12.677 18.436 1.00 95.00 246 ILE A CA 1
ATOM 1935 C C . ILE A 1 246 ? -7.249 13.951 18.253 1.00 95.00 246 ILE A C 1
ATOM 1937 O O . ILE A 1 246 ? -8.083 14.276 19.095 1.00 95.00 246 ILE A O 1
ATOM 1941 N N . GLN A 1 247 ? -7.004 14.661 17.153 1.00 97.00 247 GLN A N 1
ATOM 1942 C CA . GLN A 1 247 ? -7.876 15.732 16.673 1.00 97.00 247 GLN A CA 1
ATOM 1943 C C . GLN A 1 247 ? -8.749 15.149 15.572 1.00 97.00 247 GLN A C 1
ATOM 1945 O O . GLN A 1 247 ? -8.226 14.643 14.578 1.00 97.00 247 GLN A O 1
ATOM 1950 N N . SER A 1 248 ? -10.057 15.170 15.788 1.00 95.94 248 SER A N 1
ATOM 1951 C CA . SER A 1 248 ? -11.038 14.600 14.878 1.00 95.94 248 SER A CA 1
ATOM 1952 C C . SER A 1 248 ? -11.890 15.685 14.228 1.00 95.94 248 SER A C 1
ATOM 1954 O O . SER A 1 248 ? -12.251 16.674 14.863 1.00 95.94 248 SER A O 1
ATOM 1956 N N . GLU A 1 249 ? -12.200 15.499 12.953 1.00 94.44 249 GLU A N 1
ATOM 1957 C CA . GLU A 1 249 ? -13.034 16.390 12.152 1.00 94.44 249 GLU A CA 1
ATOM 1958 C C . GLU A 1 249 ? -14.374 15.712 11.849 1.00 94.44 249 GLU A C 1
ATOM 1960 O O . GLU A 1 249 ? -14.453 14.486 11.740 1.00 94.44 249 GLU A O 1
ATOM 1965 N N . SER A 1 250 ? -15.436 16.508 11.697 1.00 95.75 250 SER A N 1
ATOM 1966 C CA . SER A 1 250 ? -16.764 16.002 11.332 1.00 95.75 250 SER A CA 1
ATOM 1967 C C . SER A 1 250 ? -16.702 15.242 10.004 1.00 95.75 250 SER A C 1
ATOM 1969 O O . SER A 1 250 ? -16.191 15.761 9.016 1.00 95.75 250 SER A O 1
ATOM 1971 N N . GLY A 1 251 ? -17.233 14.020 9.973 1.00 91.75 251 GLY A N 1
ATOM 1972 C CA . GLY A 1 251 ? -17.157 13.125 8.815 1.00 91.75 251 GLY A CA 1
ATOM 1973 C C . GLY A 1 251 ? -15.845 12.335 8.709 1.00 91.75 251 GLY A C 1
ATOM 1974 O O . GLY A 1 251 ? -15.739 11.434 7.877 1.00 91.75 251 GLY A O 1
ATOM 1975 N N . GLY A 1 252 ? -14.846 12.639 9.542 1.00 90.44 252 GLY A N 1
ATOM 1976 C CA . GLY A 1 252 ? -13.530 12.009 9.499 1.00 90.44 252 GLY A CA 1
ATOM 1977 C C . GLY A 1 252 ? -13.546 10.550 9.960 1.00 90.44 252 GLY A C 1
ATOM 1978 O O . GLY A 1 252 ? -14.310 10.166 10.846 1.00 90.44 252 GLY A O 1
ATOM 1979 N N . THR A 1 253 ? -12.664 9.737 9.372 1.00 95.06 253 THR A N 1
ATOM 1980 C CA . THR A 1 253 ? -12.412 8.350 9.791 1.00 95.06 253 THR A CA 1
ATOM 1981 C C . THR A 1 253 ? -10.959 8.192 10.220 1.00 95.06 253 THR A C 1
ATOM 1983 O O . THR A 1 253 ? -10.040 8.508 9.465 1.00 95.06 253 THR A O 1
ATOM 1986 N N . TYR A 1 254 ? -10.755 7.673 11.425 1.00 95.56 254 TYR A N 1
ATOM 1987 C CA . TYR A 1 254 ? -9.449 7.545 12.062 1.00 95.56 254 TYR A CA 1
ATOM 1988 C C . TYR A 1 254 ? -9.182 6.098 12.448 1.00 95.56 254 TYR A C 1
ATOM 1990 O O . TYR A 1 254 ? -10.093 5.360 12.818 1.00 95.56 254 TYR A O 1
ATOM 1998 N N . TYR A 1 255 ? -7.914 5.702 12.406 1.00 96.62 255 TYR A N 1
ATOM 1999 C CA . TYR A 1 255 ? -7.493 4.339 12.695 1.00 96.62 255 TYR A CA 1
ATOM 2000 C C . TYR A 1 255 ? -6.456 4.347 13.808 1.00 96.62 255 TYR A C 1
ATOM 2002 O O . TYR A 1 255 ? -5.421 5.013 13.719 1.00 96.62 255 TYR A O 1
ATOM 2010 N N . VAL A 1 256 ? -6.740 3.599 14.868 1.00 96.25 256 VAL A N 1
ATOM 2011 C CA . VAL A 1 256 ? -5.907 3.516 16.061 1.00 96.25 256 VAL A CA 1
ATOM 2012 C C . VAL A 1 256 ? -5.473 2.076 16.264 1.00 96.25 256 VAL A C 1
ATOM 2014 O O . VAL A 1 256 ? -6.274 1.172 16.515 1.00 96.25 256 VAL A O 1
ATOM 2017 N N . ARG A 1 257 ? -4.163 1.870 16.186 1.00 95.56 257 ARG A N 1
ATOM 2018 C CA . ARG A 1 257 ? -3.529 0.581 16.409 1.00 95.56 257 ARG A CA 1
ATOM 2019 C C . ARG A 1 257 ? -3.134 0.429 17.863 1.00 95.56 257 ARG A C 1
ATOM 2021 O O . ARG A 1 257 ? -2.354 1.219 18.393 1.00 95.56 257 ARG A O 1
ATOM 2028 N N . LEU A 1 258 ? -3.571 -0.666 18.470 1.00 93.19 258 LEU A N 1
ATOM 2029 C CA . LEU A 1 258 ? -3.102 -1.113 19.771 1.00 93.19 258 LEU A CA 1
ATOM 2030 C C . LEU A 1 258 ? -2.030 -2.192 19.590 1.00 93.19 258 LEU A C 1
ATOM 2032 O O . LEU A 1 258 ? -2.314 -3.306 19.139 1.00 93.19 258 LEU A O 1
ATOM 2036 N N . SER A 1 259 ? -0.797 -1.882 19.998 1.00 89.94 259 SER A N 1
ATOM 2037 C CA . SER A 1 259 ? 0.346 -2.799 19.916 1.00 89.94 259 SER A CA 1
ATOM 2038 C C . SER A 1 259 ? 0.994 -3.046 21.280 1.00 89.94 259 SER A C 1
ATOM 2040 O O . SER A 1 259 ? 1.015 -2.178 22.154 1.00 89.94 259 SER A O 1
ATOM 2042 N N . GLY A 1 260 ? 1.504 -4.264 21.483 1.00 84.81 260 GLY A N 1
ATOM 2043 C CA . GLY A 1 260 ? 2.348 -4.597 22.629 1.00 84.81 260 GLY A CA 1
ATOM 2044 C C . GLY A 1 260 ? 3.820 -4.522 22.238 1.00 84.81 260 GLY A C 1
ATOM 2045 O O . GLY A 1 260 ? 4.248 -5.230 21.331 1.00 84.81 260 GLY A O 1
ATOM 2046 N N . ILE A 1 261 ? 4.600 -3.704 22.933 1.00 81.81 261 ILE A N 1
ATOM 2047 C CA . ILE A 1 261 ? 6.044 -3.574 22.735 1.00 81.81 261 ILE A CA 1
ATOM 2048 C C . ILE A 1 261 ? 6.743 -4.368 23.829 1.00 81.81 261 ILE A C 1
ATOM 2050 O O . ILE A 1 261 ? 6.524 -4.114 25.015 1.00 81.81 261 ILE A O 1
ATOM 2054 N N . ARG A 1 262 ? 7.593 -5.319 23.434 1.00 81.19 262 ARG A N 1
ATOM 2055 C CA . ARG A 1 262 ? 8.473 -6.025 24.369 1.00 81.19 262 ARG A CA 1
ATOM 2056 C C . ARG A 1 262 ? 9.550 -5.055 24.841 1.00 81.19 262 ARG A C 1
ATOM 2058 O O . ARG A 1 262 ? 10.296 -4.517 24.026 1.00 81.19 262 ARG A O 1
ATOM 2065 N N . VAL A 1 263 ? 9.619 -4.832 26.146 1.00 78.75 263 VAL A N 1
ATOM 2066 C CA . VAL A 1 263 ? 10.674 -4.042 26.775 1.00 78.75 263 VAL A CA 1
ATOM 2067 C C . VAL A 1 263 ? 11.677 -5.038 27.350 1.00 78.75 263 VAL A C 1
ATOM 2069 O O . VAL A 1 263 ? 11.339 -5.746 28.300 1.00 78.75 263 VAL A O 1
ATOM 2072 N N . PRO A 1 264 ? 12.888 -5.156 26.779 1.00 71.50 264 PRO A N 1
ATOM 2073 C CA . PRO A 1 264 ? 13.888 -6.060 27.322 1.00 71.50 264 PRO A CA 1
ATOM 2074 C C . PRO A 1 264 ? 14.301 -5.570 28.716 1.00 71.50 264 PRO A C 1
ATOM 2076 O O . PRO A 1 264 ? 14.958 -4.539 28.847 1.00 71.50 264 PRO A O 1
ATOM 2079 N N . GLN A 1 265 ? 13.911 -6.299 29.762 1.00 75.00 265 GLN A N 1
ATOM 2080 C CA . GLN A 1 265 ? 14.479 -6.138 31.100 1.00 75.00 265 GLN A CA 1
ATOM 2081 C C . GLN A 1 265 ? 15.361 -7.338 31.453 1.00 75.00 265 GLN A C 1
ATOM 2083 O O . GLN A 1 265 ? 15.191 -8.432 30.922 1.00 75.00 265 GLN A O 1
ATOM 2088 N N . ARG A 1 266 ? 16.321 -7.125 32.365 1.00 66.88 266 ARG A N 1
ATOM 2089 C CA . ARG A 1 266 ? 17.345 -8.119 32.741 1.00 66.88 266 ARG A CA 1
ATOM 2090 C C . ARG A 1 266 ? 16.789 -9.410 33.355 1.00 66.88 266 ARG A C 1
ATOM 2092 O O . ARG A 1 266 ? 17.495 -10.409 33.338 1.00 66.88 266 ARG A O 1
ATOM 2099 N N . THR A 1 267 ? 15.576 -9.395 33.907 1.00 68.00 267 THR A N 1
ATOM 2100 C CA . THR A 1 267 ? 15.046 -10.515 34.707 1.00 68.00 267 THR A CA 1
ATOM 2101 C C . THR A 1 267 ? 13.652 -10.993 34.300 1.00 68.00 267 THR A C 1
ATOM 2103 O O . THR A 1 267 ? 13.323 -12.135 34.601 1.00 68.00 267 THR A O 1
ATOM 2106 N N . TYR A 1 268 ? 12.848 -10.189 33.590 1.00 66.25 268 TYR A N 1
ATOM 2107 C CA . TYR A 1 268 ? 11.509 -10.575 33.123 1.00 66.25 268 TYR A CA 1
ATOM 2108 C C . TYR A 1 268 ? 11.139 -9.865 31.816 1.00 66.25 268 TYR A C 1
ATOM 2110 O O . TYR A 1 268 ? 11.478 -8.701 31.618 1.00 66.25 268 TYR A O 1
ATOM 2118 N N . ASP A 1 269 ? 10.399 -10.546 30.939 1.00 66.00 269 ASP A N 1
ATOM 2119 C CA . ASP A 1 269 ? 9.783 -9.908 29.774 1.00 66.00 269 ASP A CA 1
ATOM 2120 C C . ASP A 1 269 ? 8.649 -8.984 30.231 1.00 66.00 269 ASP A C 1
ATOM 2122 O O . ASP A 1 269 ? 7.550 -9.449 30.559 1.00 66.00 269 ASP A O 1
ATOM 2126 N N . ASP A 1 270 ? 8.905 -7.676 30.251 1.00 74.88 270 ASP A N 1
ATOM 2127 C CA . ASP A 1 270 ? 7.848 -6.689 30.429 1.00 74.88 270 ASP A CA 1
ATOM 2128 C C . ASP A 1 270 ? 7.317 -6.225 29.071 1.00 74.88 270 ASP A C 1
ATOM 2130 O O . ASP A 1 270 ? 8.027 -6.192 28.062 1.00 74.88 270 ASP A O 1
ATOM 2134 N N . TYR A 1 271 ? 6.034 -5.886 29.034 1.00 75.06 271 TYR A N 1
ATOM 2135 C CA . TYR A 1 271 ? 5.382 -5.423 27.817 1.00 75.06 271 TYR A CA 1
ATOM 2136 C C . TYR A 1 271 ? 4.662 -4.115 28.092 1.00 75.06 271 TYR A C 1
ATOM 2138 O O . TYR A 1 271 ? 3.775 -4.058 28.952 1.00 75.06 271 TYR A O 1
ATOM 2146 N N . LYS A 1 272 ? 4.994 -3.098 27.298 1.00 83.12 272 LYS A N 1
ATOM 2147 C CA . LYS A 1 272 ? 4.323 -1.800 27.290 1.00 83.12 272 LYS A CA 1
ATOM 2148 C C . LYS A 1 272 ? 3.284 -1.776 26.173 1.00 83.12 272 LYS A C 1
ATOM 2150 O O . LYS A 1 272 ? 3.569 -2.219 25.063 1.00 83.12 272 LYS A O 1
ATOM 2155 N N . ILE A 1 273 ? 2.084 -1.274 26.451 1.00 85.50 273 ILE A N 1
ATOM 2156 C CA . ILE A 1 273 ? 1.109 -1.000 25.389 1.00 85.50 273 ILE A CA 1
ATOM 2157 C C . ILE A 1 273 ? 1.467 0.326 24.733 1.00 85.50 273 ILE A C 1
ATOM 2159 O O . ILE A 1 273 ? 1.871 1.274 25.408 1.00 85.50 273 ILE A O 1
ATOM 2163 N N . ARG A 1 274 ? 1.291 0.389 23.417 1.00 89.56 274 ARG A N 1
ATOM 2164 C CA . ARG A 1 274 ? 1.324 1.627 22.652 1.00 89.56 274 ARG A CA 1
ATOM 2165 C C . ARG A 1 274 ? 0.055 1.748 21.815 1.00 89.56 274 ARG A C 1
ATOM 2167 O O . ARG A 1 274 ? -0.399 0.764 21.227 1.00 89.56 274 ARG A O 1
ATOM 2174 N N . LEU A 1 275 ? -0.482 2.961 21.785 1.00 91.12 275 LEU A N 1
ATOM 2175 C CA . LEU A 1 275 ? -1.527 3.388 20.867 1.00 91.12 275 LEU A CA 1
ATOM 2176 C C . LEU A 1 275 ? -0.867 4.233 19.777 1.00 91.12 275 LEU A C 1
ATOM 2178 O O . LEU A 1 275 ? -0.167 5.190 20.099 1.00 91.12 275 LEU A O 1
ATOM 2182 N N . ASP A 1 276 ? -1.080 3.867 18.518 1.00 93.12 276 ASP A N 1
ATOM 2183 C CA . ASP A 1 276 ? -0.572 4.602 17.358 1.00 93.12 276 ASP A CA 1
ATOM 2184 C C . ASP A 1 276 ? -1.750 5.023 16.476 1.00 93.12 276 ASP A C 1
ATOM 2186 O O . ASP A 1 276 ? -2.562 4.174 16.109 1.00 93.12 276 ASP A O 1
ATOM 2190 N N . ALA A 1 277 ? -1.824 6.299 16.093 1.00 93.12 277 ALA A N 1
ATOM 2191 C CA . ALA A 1 277 ? -2.641 6.695 14.950 1.00 93.12 277 ALA A CA 1
ATOM 2192 C C . ALA A 1 277 ? -1.955 6.201 13.668 1.00 93.12 277 ALA A C 1
ATOM 2194 O O . ALA A 1 277 ? -0.741 6.363 13.510 1.00 93.12 277 ALA A O 1
ATOM 2195 N N . VAL A 1 278 ? -2.711 5.581 12.768 1.00 93.31 278 VAL A N 1
ATOM 2196 C CA . VAL A 1 278 ? -2.183 5.037 11.512 1.00 93.31 278 VAL A CA 1
ATOM 2197 C C . VAL A 1 278 ? -2.996 5.524 10.315 1.00 93.31 278 VAL A C 1
ATOM 2199 O O . VAL A 1 278 ? -4.131 5.975 10.454 1.00 93.31 278 VAL A O 1
ATOM 2202 N N . THR A 1 279 ? -2.406 5.428 9.125 1.00 90.38 279 THR A N 1
ATOM 2203 C CA . THR A 1 279 ? -3.103 5.713 7.868 1.00 90.38 279 THR A CA 1
ATOM 2204 C C . THR A 1 279 ? -4.125 4.620 7.553 1.00 90.38 279 THR A C 1
ATOM 2206 O O . THR A 1 279 ? -3.950 3.472 7.969 1.00 90.38 279 THR A O 1
ATOM 2209 N N . SER A 1 280 ? -5.155 4.952 6.768 1.00 85.56 280 SER A N 1
ATOM 2210 C CA . SER A 1 280 ? -6.157 3.985 6.289 1.00 85.56 280 SER A CA 1
ATOM 2211 C C . SER A 1 280 ? -5.515 2.797 5.572 1.00 85.56 280 SER A C 1
ATOM 2213 O O . SER A 1 280 ? -5.790 1.654 5.916 1.00 85.56 280 SER A O 1
ATOM 2215 N N . SER A 1 281 ? -4.560 3.057 4.676 1.00 77.44 281 SER A N 1
ATOM 2216 C CA . SER A 1 281 ? -3.849 2.016 3.921 1.00 77.44 281 SER A CA 1
ATOM 2217 C C . SER A 1 281 ? -3.113 1.005 4.809 1.00 77.44 281 SER A C 1
ATOM 2219 O O . SER A 1 281 ? -3.110 -0.195 4.532 1.00 77.44 281 SER A O 1
ATOM 2221 N N . LEU A 1 282 ? -2.487 1.466 5.899 1.00 86.06 282 LEU A N 1
ATOM 2222 C CA . LEU A 1 282 ? -1.825 0.574 6.849 1.00 86.06 282 LEU A CA 1
ATOM 2223 C C . LEU A 1 282 ? -2.853 -0.184 7.693 1.00 86.06 282 LEU A C 1
ATOM 2225 O O . LEU A 1 282 ? -2.668 -1.375 7.946 1.00 86.06 282 LEU A O 1
ATOM 2229 N N . ALA A 1 283 ? -3.920 0.495 8.113 1.00 92.31 283 ALA A N 1
ATOM 2230 C CA . ALA A 1 283 ? -4.981 -0.105 8.905 1.00 92.31 283 ALA A CA 1
ATOM 2231 C C . ALA A 1 283 ? -5.694 -1.222 8.140 1.00 92.31 283 ALA A C 1
ATOM 2233 O O . ALA A 1 283 ? -5.795 -2.316 8.673 1.00 92.31 283 ALA A O 1
ATOM 2234 N N . GLU A 1 284 ? -6.097 -1.005 6.888 1.00 87.69 284 GLU A N 1
ATOM 2235 C CA . GLU A 1 284 ? -6.736 -2.020 6.035 1.00 87.69 284 GLU A CA 1
ATOM 2236 C C . GLU A 1 284 ? -5.882 -3.289 5.931 1.00 87.69 284 GLU A C 1
ATOM 2238 O O . GLU A 1 284 ? -6.358 -4.399 6.183 1.00 87.69 284 GLU A O 1
ATOM 2243 N N . LYS A 1 285 ? -4.582 -3.123 5.663 1.00 86.31 285 LYS A N 1
ATOM 2244 C CA . LYS A 1 285 ? -3.629 -4.236 5.598 1.00 86.31 285 LYS A CA 1
ATOM 2245 C C . LYS A 1 285 ? -3.530 -4.997 6.920 1.00 86.31 285 LYS A C 1
ATOM 2247 O O . LYS A 1 285 ? -3.456 -6.223 6.926 1.00 86.31 285 LYS A O 1
ATOM 2252 N N . GLU A 1 286 ? -3.463 -4.280 8.036 1.00 91.50 286 GLU A N 1
ATOM 2253 C CA . GLU A 1 286 ? -3.287 -4.873 9.363 1.00 91.50 286 GLU A CA 1
ATOM 2254 C C . GLU A 1 286 ? -4.590 -5.413 9.977 1.00 91.50 286 GLU A C 1
ATOM 2256 O O . GLU A 1 286 ? -4.542 -6.286 10.848 1.00 91.50 286 GLU A O 1
ATOM 2261 N N . MET A 1 287 ? -5.734 -4.885 9.545 1.00 92.31 287 MET A N 1
ATOM 2262 C CA . MET A 1 287 ? -7.073 -5.304 9.948 1.00 92.31 287 MET A CA 1
ATOM 2263 C C . MET A 1 287 ? -7.555 -6.523 9.167 1.00 92.31 287 MET A C 1
ATOM 2265 O O . MET A 1 287 ? -8.447 -7.228 9.643 1.00 92.31 287 MET A O 1
ATOM 2269 N N . ASN A 1 288 ? -6.936 -6.822 8.025 1.00 88.19 288 ASN A N 1
ATOM 2270 C CA . ASN A 1 288 ? -7.212 -8.039 7.281 1.00 88.19 288 ASN A CA 1
ATOM 2271 C C . ASN A 1 288 ? -6.986 -9.289 8.162 1.00 88.19 288 ASN A C 1
ATOM 2273 O O . ASN A 1 288 ? -5.927 -9.481 8.768 1.00 88.19 288 ASN A O 1
ATOM 2277 N N . GLY A 1 289 ? -8.018 -10.127 8.273 1.00 86.44 289 GLY A N 1
ATOM 2278 C CA . GLY A 1 289 ? -8.035 -11.312 9.134 1.00 86.44 289 GLY A CA 1
ATOM 2279 C C . GLY A 1 289 ? -8.293 -11.041 10.625 1.00 86.44 289 GLY A C 1
ATOM 2280 O O . GLY A 1 289 ? -8.246 -11.979 11.431 1.00 86.44 289 GLY A O 1
ATOM 2281 N N . LEU A 1 290 ? -8.566 -9.793 11.026 1.00 91.12 290 LEU A N 1
ATOM 2282 C CA . LEU A 1 290 ? -9.067 -9.489 12.367 1.00 91.12 290 LEU A CA 1
ATOM 2283 C C . LEU A 1 290 ? -10.571 -9.752 12.448 1.00 91.12 290 LEU A C 1
ATOM 2285 O O . LEU A 1 290 ? -11.309 -9.553 11.491 1.00 91.12 290 LEU A O 1
ATOM 2289 N N . LYS A 1 291 ? -11.039 -10.175 13.625 1.00 90.81 291 LYS A N 1
ATOM 2290 C CA . LYS A 1 291 ? -12.472 -10.382 13.870 1.00 90.81 291 LYS A CA 1
ATOM 2291 C C . LYS A 1 291 ? -13.094 -9.137 14.479 1.00 90.81 291 LYS A C 1
ATOM 2293 O O . LYS A 1 291 ? -12.535 -8.585 15.431 1.00 90.81 291 LYS A O 1
ATOM 2298 N N . LEU A 1 292 ? -14.271 -8.749 14.003 1.00 91.88 292 LEU A N 1
ATOM 2299 C CA . LEU A 1 292 ? -15.056 -7.736 14.687 1.00 91.88 292 LEU A CA 1
ATOM 2300 C C . LEU A 1 292 ? -15.340 -8.200 16.121 1.00 91.88 292 LEU A C 1
ATOM 2302 O O . LEU A 1 292 ? -15.677 -9.358 16.388 1.00 91.88 292 LEU A O 1
ATOM 2306 N N . LEU A 1 293 ? -15.124 -7.308 17.074 1.00 90.31 293 LEU A N 1
ATOM 2307 C CA . LEU A 1 293 ? -15.649 -7.464 18.410 1.00 90.31 293 LEU A CA 1
ATOM 2308 C C . LEU A 1 293 ? -17.149 -7.188 18.348 1.00 90.31 293 LEU A C 1
ATOM 2310 O O . LEU A 1 293 ? -17.547 -6.047 18.141 1.00 90.31 293 LEU A O 1
ATOM 2314 N N . GLU A 1 294 ? -17.940 -8.249 18.498 1.00 79.69 294 GLU A N 1
ATOM 2315 C CA . GLU A 1 294 ? -19.387 -8.139 18.668 1.00 79.69 294 GLU A CA 1
ATOM 2316 C C . GLU A 1 294 ? -19.698 -7.135 19.795 1.00 79.69 294 GLU A C 1
ATOM 2318 O O . GLU A 1 294 ? -19.012 -7.186 20.828 1.00 79.69 294 GLU A O 1
ATOM 2323 N N . PRO A 1 295 ? -20.638 -6.201 19.560 1.00 60.69 295 PRO A N 1
ATOM 2324 C CA . PRO A 1 295 ? -21.023 -5.177 20.527 1.00 60.69 295 PRO A CA 1
ATOM 2325 C C . PRO A 1 295 ? -21.577 -5.763 21.832 1.00 60.69 295 PRO A C 1
ATOM 2327 O O . PRO A 1 295 ? -22.184 -6.858 21.798 1.00 60.69 295 PRO A O 1
#

Sequence (295 aa):
MKSQIIRFVFVAVMAAVFPLCAYAGSFQEAPPPPEGYSLVYLYRIKVPPSMQAPKILVDGDAILKLKNNSYGWFYLAPGSHSIKTKWGFMSEVPDLEVVTQIYPNQVHYIKLDGSMRAWGLNATKTYTSIKEVSEAEAMKDLAKVKNYVQSDKTTIGKIAEAAAENSTIDSELLLAPPPSEGKALIYLYRTNSDPKMHRLDVSVDNTPQVKIGKKKYTWFYVDAGSHTIQTKFGIFRKRPDAVLTIQSESGGTYYVRLSGIRVPQRTYDDYKIRLDAVTSSLAEKEMNGLKLLEP

Foldseek 3Di:
DDDDDDDDDPPPPPPPPPPPPQPLDADDDDDFDDFQKEKEKEAAADAPPQVAWWFKDKQRHTWWTYHHLEMEMAIAHFAWIKIWTHTDPPRPDDIDIDIDGDGTRYYWYKYWDWDWDDDPDPDIDIDIDIDIDDPVVRVVRSSRRRHYIYIDPVRRVVNVVVVVVVVPPPPPVVDDDFDDFQKEKEKEFEQDDDPPQAWKFKDKPPHTDDTDGHLEMEMDMDGQAKIKIWIDDPPPDPADIEIDIDGGDTRYYWYKYWYWDFDDDPPDTDTHIYIDTDDPNVRVVSNVSGHYDDD

Secondary structure (DSSP, 8-state):
-------------------------S--PPPPPPTT-EEEEEEESS-S-TT--PEEEETTEEEEE--TTEEEEEEE-SEEEEEEEE--GGG-PPPEEEEEEE-TT-EEEEEEEEEEEEETTTEEEEEEEEEEE-HHHHHHHHTT--EE----HHHHHHHHHHHHHHTTSS----PPPPPPTTEEEEEEEE----TT---EEEEETTEEEEEEPTTEEEEEEEESEEEEEEEE--TT---PPEEEEEEE-TT-EEEEEEEEEEEE-SSSEEEEEEEEEE-HHHHHHHHTTPEE---

Radius of gyration: 27.14 Å; Cα contacts (8 Å, |Δi|>4): 596; chains: 1; bounding box: 74×66×88 Å

pLDDT: mean 84.17, std 15.44, range [39.91, 98.12]

Mean predicted aligned error: 14.37 Å

Nearest PDB structures (foldseek):
  7ypb-assembly1_D  TM=4.492E-01  e=5.578E+00  Escheric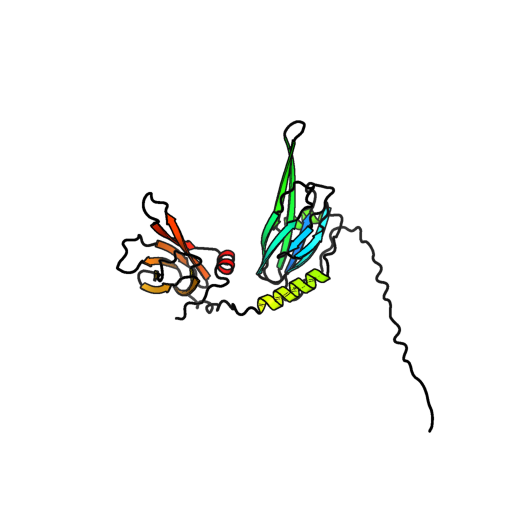hia coli K-12
  7chw-assembly1_D  TM=3.180E-01  e=2.766E+00  Escherichia coli
  8hkc-assembly1_F  TM=3.431E-01  e=4.495E+00  Escherichia coli K-12

Solvent-accessible surface area (backbone atoms only — not comparable to full-atom values): 17338 Å² total; per-residue (Å²): 144,78,89,83,85,88,81,88,77,81,77,80,80,80,78,76,78,72,79,83,71,81,70,83,40,67,69,72,86,75,79,81,55,61,92,60,22,16,36,37,38,43,35,24,57,74,32,80,62,70,92,55,50,34,37,34,24,50,77,83,44,71,39,40,63,56,40,56,26,16,35,34,58,51,72,41,61,57,44,83,44,45,43,31,42,42,53,60,90,90,62,86,56,80,66,46,75,40,78,46,79,41,54,59,71,37,78,46,38,35,40,44,43,38,49,75,46,75,53,76,96,87,41,72,49,78,46,74,49,70,44,79,50,55,67,74,60,42,54,65,51,40,69,68,24,51,36,75,40,80,50,44,64,72,46,50,53,49,48,55,49,49,50,58,54,58,68,64,54,89,69,71,72,80,71,76,77,82,49,55,91,58,18,14,32,38,40,41,36,26,69,56,56,61,92,87,56,65,57,34,42,32,22,49,70,85,41,79,73,47,70,54,40,72,41,20,29,46,71,52,77,42,65,47,42,81,44,41,40,36,39,41,62,61,98,89,49,100,62,78,64,26,70,40,77,46,83,40,45,59,62,36,79,46,36,38,40,41,39,51,42,81,44,93,51,101,86,52,91,42,71,46,56,43,60,39,82,51,54,68,74,59,43,56,65,58,48,60,91,42,41,76,55,80,131